Protein AF-A0A417QFD2-F1 (afdb_monomer_lite)

Secondary structure (DSSP, 8-state):
-EEE-SGGGTTHHHHHHHHHHHHHHHHS-GGGT--EEEEEESSSEEEEEEEES-HHHHHHHHHT----S---HHHHHHHHHHHHHTS-SS--EEEEESS--SS-SS-HHHHHHHHHHHT--EEEEE-TT---HHHHHHHHHTT--EEEGGG-S-HHHHHHHHHHHHHT---------S---TT--EEEEEEEE-SS-EEEEEEEE-----EETTSPP---SHHHHHHHHHHHHHHHHHHHT-THHHHTTB-TTSHHHHHHHHHTTSSEEEEEEEEEEEEEEESSSSEEEEEEEEEEEEEETTS--EEEEEEEEEEEEEETTEEEEEEEEEEEEEEEEE-

Structure (mmCIF, N/CA/C/O backbone):
data_AF-A0A417QFD2-F1
#
_entry.id   AF-A0A417QFD2-F1
#
loop_
_atom_site.group_PDB
_atom_site.id
_atom_site.type_symbol
_atom_site.label_atom_id
_atom_site.label_alt_id
_atom_site.label_comp_id
_atom_site.label_asym_id
_atom_site.label_entity_id
_atom_site.label_seq_id
_atom_site.pdbx_PDB_ins_code
_atom_site.Cartn_x
_atom_site.Cartn_y
_atom_site.Cartn_z
_atom_site.occupancy
_atom_site.B_iso_or_equiv
_atom_site.auth_seq_id
_atom_site.auth_comp_id
_atom_site.auth_asym_id
_atom_site.auth_atom_id
_atom_site.pdbx_PDB_model_num
ATOM 1 N N . MET A 1 1 ? 2.863 0.516 -12.479 1.00 95.00 1 MET A N 1
ATOM 2 C CA . MET A 1 1 ? 4.256 0.467 -12.967 1.00 95.00 1 MET A CA 1
ATOM 3 C C . MET A 1 1 ? 5.156 1.134 -11.946 1.00 95.00 1 MET A C 1
ATOM 5 O O . MET A 1 1 ? 4.748 2.132 -11.358 1.00 95.00 1 MET A O 1
ATOM 9 N N . VAL A 1 2 ? 6.349 0.583 -11.747 1.00 97.44 2 VAL A N 1
ATOM 10 C CA . VAL A 1 2 ? 7.336 1.046 -10.767 1.00 97.44 2 VAL A CA 1
ATOM 11 C C . VAL A 1 2 ? 8.659 1.267 -11.493 1.00 97.44 2 VAL A C 1
ATOM 13 O O . VAL A 1 2 ? 9.176 0.334 -12.099 1.00 97.44 2 VAL A O 1
ATOM 16 N N . ALA A 1 3 ? 9.166 2.493 -11.485 1.00 97.69 3 ALA A N 1
ATOM 17 C CA . ALA A 1 3 ? 10.341 2.900 -12.242 1.00 97.69 3 ALA A CA 1
ATOM 18 C C . ALA A 1 3 ? 11.523 3.157 -11.310 1.00 97.69 3 ALA A C 1
ATOM 20 O O . ALA A 1 3 ? 11.455 4.040 -10.455 1.00 97.69 3 ALA A O 1
ATOM 21 N N . ASP A 1 4 ? 12.603 2.412 -11.502 1.00 96.38 4 ASP A N 1
ATOM 22 C CA . ASP A 1 4 ? 13.876 2.707 -10.863 1.00 96.38 4 ASP A CA 1
ATOM 23 C C . ASP A 1 4 ? 14.463 3.983 -11.462 1.00 96.38 4 ASP A C 1
ATOM 25 O O . ASP A 1 4 ? 14.647 4.100 -12.678 1.00 96.38 4 ASP A O 1
ATOM 29 N N . VAL A 1 5 ? 14.703 4.960 -10.597 1.00 96.88 5 VAL A N 1
ATOM 30 C CA . VAL A 1 5 ? 15.395 6.202 -10.928 1.00 96.88 5 VAL A CA 1
ATOM 31 C C . VAL A 1 5 ? 16.589 6.401 -9.996 1.00 96.88 5 VAL A C 1
ATOM 33 O O . VAL A 1 5 ? 16.946 7.525 -9.671 1.00 96.88 5 VAL A O 1
ATOM 36 N N . SER A 1 6 ? 17.213 5.321 -9.534 1.00 94.88 6 SER A N 1
ATOM 37 C CA . SER A 1 6 ? 18.478 5.366 -8.802 1.00 94.88 6 SER A CA 1
ATOM 38 C C . SER A 1 6 ? 19.649 5.797 -9.694 1.00 94.88 6 SER A C 1
ATOM 40 O O . SER A 1 6 ? 19.543 5.922 -10.915 1.00 94.88 6 SER A O 1
ATOM 42 N N . GLY A 1 7 ? 20.803 6.040 -9.083 1.00 92.62 7 GLY A N 1
ATOM 43 C CA . GLY A 1 7 ? 21.9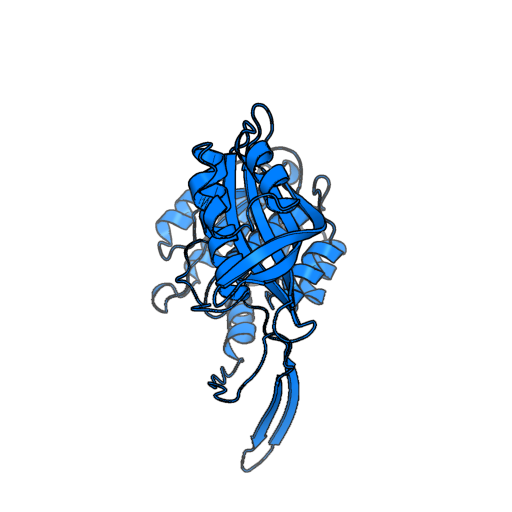88 6.555 -9.757 1.00 92.62 7 GLY A CA 1
ATOM 44 C C . GLY A 1 7 ? 22.642 5.542 -10.689 1.00 92.62 7 GLY A C 1
ATOM 45 O O . GLY A 1 7 ? 23.324 5.952 -11.627 1.00 92.62 7 GLY A O 1
ATOM 46 N N . SER A 1 8 ? 22.428 4.236 -10.478 1.00 91.38 8 SER A N 1
ATOM 47 C CA . SER A 1 8 ? 22.873 3.202 -11.427 1.00 91.38 8 SER A CA 1
ATOM 48 C C . SER A 1 8 ? 22.162 3.323 -12.770 1.00 91.38 8 SER A C 1
ATOM 50 O O . SER A 1 8 ? 22.779 3.061 -13.803 1.00 91.38 8 SER A O 1
ATOM 52 N N . MET A 1 9 ? 20.936 3.853 -12.761 1.00 93.81 9 MET A N 1
ATOM 53 C CA . MET A 1 9 ? 20.134 4.027 -13.961 1.00 93.81 9 MET A CA 1
ATOM 54 C C . MET A 1 9 ? 20.628 5.159 -14.881 1.00 93.81 9 MET A C 1
ATOM 56 O O . MET A 1 9 ? 20.106 5.306 -15.986 1.00 93.81 9 MET A O 1
ATOM 60 N N . ASP A 1 10 ? 21.596 5.989 -14.467 1.00 93.31 10 ASP A N 1
ATOM 61 C CA . ASP A 1 10 ? 21.960 7.208 -15.204 1.00 93.31 10 ASP A CA 1
ATOM 62 C C . ASP A 1 10 ? 22.444 6.924 -16.641 1.00 93.31 10 ASP A C 1
ATOM 64 O O . ASP A 1 10 ? 23.246 6.028 -16.920 1.00 93.31 10 ASP A O 1
ATOM 68 N N . GLY A 1 11 ? 21.949 7.729 -17.582 1.00 92.19 11 GLY A N 1
ATOM 69 C CA . GLY A 1 11 ? 22.197 7.574 -19.011 1.00 92.19 11 GLY A CA 1
ATOM 70 C C . GLY A 1 11 ? 21.431 6.408 -19.644 1.00 92.19 11 GLY A C 1
ATOM 71 O O . GLY A 1 11 ? 20.202 6.388 -19.669 1.00 92.19 11 GLY A O 1
ATOM 72 N N . GLY A 1 12 ? 22.175 5.465 -20.230 1.00 91.50 12 GLY A N 1
ATOM 73 C CA . GLY A 1 12 ? 21.627 4.402 -21.079 1.00 91.50 12 GLY A CA 1
ATOM 74 C C . GLY A 1 12 ? 20.534 3.538 -20.429 1.00 91.50 12 GLY A C 1
ATOM 75 O O . GLY A 1 12 ? 19.513 3.324 -21.081 1.00 91.50 12 GLY A O 1
ATOM 76 N N . PRO A 1 13 ? 20.699 3.059 -19.179 1.00 92.50 13 PRO A N 1
ATOM 77 C CA . PRO A 1 13 ? 19.690 2.227 -18.525 1.00 92.50 13 PRO A CA 1
ATOM 78 C C . PRO A 1 13 ? 18.346 2.939 -18.322 1.00 92.50 13 PRO A C 1
ATOM 80 O O . PRO A 1 13 ? 17.304 2.348 -18.596 1.00 92.50 13 PRO A O 1
ATOM 83 N N . LEU A 1 14 ? 18.334 4.212 -17.902 1.00 94.62 14 LEU A N 1
ATOM 84 C CA . LEU A 1 14 ? 17.093 4.981 -17.764 1.00 94.62 14 LEU A CA 1
ATOM 85 C C . LEU A 1 14 ? 16.447 5.258 -19.124 1.00 94.62 14 LEU A C 1
ATOM 87 O O . LEU A 1 14 ? 15.224 5.175 -19.235 1.00 94.62 14 LEU A O 1
ATOM 91 N N . ASP A 1 15 ? 17.231 5.566 -20.158 1.00 94.19 15 ASP A N 1
ATOM 92 C CA . ASP A 1 15 ? 16.698 5.746 -21.514 1.00 94.19 15 ASP A CA 1
ATOM 93 C C . ASP A 1 15 ? 16.033 4.455 -22.025 1.00 94.19 15 ASP A C 1
ATOM 95 O O . ASP A 1 15 ? 14.920 4.492 -22.561 1.00 94.19 15 ASP A O 1
ATOM 99 N N . GLU A 1 16 ? 16.664 3.303 -21.784 1.00 90.94 16 GLU A N 1
ATOM 100 C CA . GLU A 1 16 ? 16.108 1.981 -22.084 1.00 90.94 16 GLU A CA 1
ATOM 101 C C . GLU A 1 16 ? 14.834 1.709 -21.264 1.00 90.94 16 GLU A C 1
ATOM 103 O O . GLU A 1 16 ? 13.805 1.329 -21.829 1.00 90.94 16 GLU A O 1
ATOM 108 N N . ALA A 1 17 ? 14.841 2.002 -19.959 1.00 92.81 17 ALA A N 1
ATOM 109 C CA . ALA A 1 17 ? 13.669 1.883 -19.093 1.00 92.81 17 ALA A CA 1
ATOM 110 C C . ALA A 1 17 ? 12.491 2.718 -19.605 1.00 92.81 17 ALA A C 1
ATOM 112 O O . ALA A 1 17 ? 11.367 2.225 -19.692 1.00 92.81 17 ALA A O 1
ATOM 113 N N . LYS A 1 18 ? 12.738 3.984 -19.967 1.00 95.75 18 LYS A N 1
ATOM 114 C CA . LYS A 1 18 ? 11.721 4.908 -20.489 1.00 95.75 18 LYS A CA 1
ATOM 115 C C . LYS A 1 18 ? 11.106 4.396 -21.780 1.00 95.75 18 LYS A C 1
ATOM 117 O O . LYS A 1 18 ? 9.883 4.461 -21.937 1.00 95.75 18 LYS A O 1
ATOM 122 N N . GLN A 1 19 ? 11.932 3.873 -22.683 1.00 92.38 19 GLN A N 1
ATOM 123 C CA . GLN A 1 19 ? 11.457 3.279 -23.926 1.00 92.38 19 GLN A CA 1
ATOM 124 C C . GLN A 1 19 ? 10.548 2.078 -23.638 1.00 92.38 19 GLN A C 1
ATOM 126 O O . GLN A 1 19 ? 9.412 2.041 -24.104 1.00 92.38 19 GLN A O 1
ATOM 131 N N . ILE A 1 20 ? 11.006 1.150 -22.799 1.00 89.38 20 ILE A N 1
ATOM 132 C CA . ILE A 1 20 ? 10.270 -0.071 -22.448 1.00 89.38 20 ILE A CA 1
ATOM 133 C C . ILE A 1 20 ? 8.949 0.244 -21.745 1.00 89.38 20 ILE A C 1
ATOM 135 O O . ILE A 1 20 ? 7.910 -0.325 -22.075 1.00 89.38 20 ILE A O 1
ATOM 139 N N . MET A 1 21 ? 8.977 1.166 -20.786 1.00 94.25 21 MET A N 1
ATOM 140 C CA . MET A 1 21 ? 7.788 1.626 -20.079 1.00 94.25 21 MET A CA 1
ATOM 141 C C . MET A 1 21 ? 6.776 2.259 -21.037 1.00 94.25 21 MET A C 1
ATOM 143 O O . MET A 1 21 ? 5.581 1.991 -20.926 1.00 94.25 21 MET A O 1
ATOM 147 N N . SER A 1 22 ? 7.240 3.061 -21.998 1.00 95.00 22 SER A N 1
ATOM 148 C CA . SER A 1 22 ? 6.372 3.672 -23.011 1.00 95.00 22 SER A CA 1
ATOM 149 C C . SER A 1 22 ? 5.766 2.624 -23.947 1.00 95.00 22 SER A C 1
ATOM 151 O O . SER A 1 22 ? 4.571 2.676 -24.237 1.00 95.00 22 SER A O 1
ATOM 153 N N . ASP A 1 23 ? 6.557 1.639 -24.377 1.00 90.56 23 ASP A N 1
ATOM 154 C CA . ASP A 1 23 ? 6.084 0.518 -25.193 1.00 90.56 23 ASP A CA 1
ATOM 155 C C . ASP A 1 23 ? 5.038 -0.320 -24.445 1.00 90.56 23 ASP A C 1
ATOM 157 O O . ASP A 1 23 ? 4.016 -0.694 -25.025 1.00 90.56 23 ASP A O 1
ATOM 161 N N . PHE A 1 24 ? 5.248 -0.562 -23.146 1.00 89.69 24 PHE A N 1
ATOM 162 C CA . PHE A 1 24 ? 4.261 -1.215 -22.291 1.00 89.69 24 PHE A CA 1
ATOM 163 C C . PHE A 1 24 ? 2.962 -0.407 -22.225 1.00 89.69 24 PHE A C 1
ATOM 165 O O . PHE A 1 24 ? 1.905 -0.965 -22.514 1.00 89.69 24 PHE A O 1
ATOM 172 N N . VAL A 1 25 ? 3.019 0.896 -21.918 1.00 93.44 25 VAL A N 1
ATOM 173 C CA . VAL A 1 25 ? 1.826 1.766 -21.865 1.00 93.44 25 VAL A CA 1
ATOM 174 C C . VAL A 1 25 ? 1.051 1.712 -23.184 1.00 93.44 25 VAL A C 1
ATOM 176 O O . VAL A 1 25 ? -0.164 1.552 -23.168 1.00 93.44 25 VAL A O 1
ATOM 179 N N . ASN A 1 26 ? 1.739 1.743 -24.326 1.00 91.06 26 ASN A N 1
ATOM 180 C CA . ASN A 1 26 ? 1.104 1.648 -25.645 1.00 91.06 26 ASN A CA 1
ATOM 181 C C . ASN A 1 26 ? 0.468 0.275 -25.940 1.00 91.06 26 ASN A C 1
ATOM 183 O O . ASN A 1 26 ? -0.323 0.162 -26.878 1.00 91.06 26 ASN A O 1
ATOM 187 N N . SER A 1 27 ? 0.808 -0.767 -25.177 1.00 87.69 27 SER A N 1
ATOM 188 C CA . SER A 1 27 ? 0.204 -2.101 -25.288 1.00 87.69 27 SER A CA 1
ATOM 189 C C . SER A 1 27 ? -1.023 -2.306 -24.392 1.00 87.69 27 SER A C 1
ATOM 191 O O . SER A 1 27 ? -1.793 -3.237 -24.633 1.00 87.69 27 SER A O 1
ATOM 193 N N . VAL A 1 28 ? -1.229 -1.437 -23.393 1.00 88.62 28 VAL A N 1
ATOM 194 C CA . VAL A 1 28 ? -2.336 -1.537 -22.432 1.00 88.62 28 VAL A CA 1
ATOM 195 C C . VAL A 1 28 ? -3.678 -1.256 -23.107 1.00 88.62 28 VAL A C 1
ATOM 197 O O . VAL A 1 28 ? -3.835 -0.310 -23.879 1.00 88.62 28 VAL A O 1
ATOM 200 N N . GLN A 1 29 ? -4.687 -2.065 -22.780 1.00 89.31 29 GLN A N 1
ATOM 201 C CA . GLN A 1 29 ? -6.040 -1.940 -23.316 1.00 89.31 29 GLN A CA 1
ATOM 202 C C . GLN A 1 29 ? -6.885 -0.940 -22.513 1.00 89.31 29 GLN A C 1
ATOM 204 O O . GLN A 1 29 ? -7.882 -1.307 -21.891 1.00 89.31 29 GLN A O 1
ATOM 209 N N . PHE A 1 30 ? -6.522 0.343 -22.559 1.00 92.12 30 PHE A N 1
ATOM 210 C CA . PHE A 1 30 ? -7.260 1.408 -21.862 1.00 92.12 30 PHE A CA 1
ATOM 211 C C . PHE A 1 30 ? -8.745 1.477 -22.264 1.00 92.12 30 PHE A C 1
ATOM 213 O O . PHE A 1 30 ? -9.610 1.650 -21.409 1.00 92.12 30 PHE A O 1
ATOM 220 N N . ASP A 1 31 ? -9.068 1.211 -23.536 1.00 90.31 31 ASP A N 1
ATOM 221 C CA . ASP A 1 31 ? -10.455 1.138 -24.027 1.00 90.31 31 ASP A CA 1
ATOM 222 C C . ASP A 1 31 ? -11.283 0.018 -23.362 1.00 90.31 31 ASP A C 1
ATOM 224 O O . ASP A 1 31 ? -12.514 0.084 -23.331 1.00 90.31 31 ASP A O 1
ATOM 228 N N . ALA A 1 32 ? -10.627 -1.020 -22.827 1.00 87.44 32 ALA A N 1
ATOM 229 C CA . ALA A 1 32 ? -11.268 -2.106 -22.084 1.00 87.44 32 ALA A CA 1
ATOM 230 C C . ALA A 1 32 ? -11.437 -1.792 -20.584 1.00 87.44 32 ALA A C 1
ATOM 232 O O . ALA A 1 32 ? -12.010 -2.605 -19.856 1.00 87.44 32 ALA A O 1
ATOM 233 N N . GLY A 1 33 ? -10.980 -0.618 -20.132 1.00 88.94 33 GLY A N 1
ATOM 234 C CA . GLY A 1 33 ? -11.072 -0.153 -18.748 1.00 88.94 33 GLY A CA 1
ATOM 235 C C . GLY A 1 33 ? -9.813 -0.372 -17.906 1.00 88.94 33 GLY A C 1
ATOM 236 O O . GLY A 1 33 ? -9.854 -0.085 -16.707 1.00 88.94 33 GLY A O 1
ATOM 237 N N . ASP A 1 34 ? -8.715 -0.854 -18.501 1.00 90.50 34 ASP A N 1
ATOM 238 C CA . ASP A 1 34 ? -7.426 -0.979 -17.812 1.00 90.50 34 ASP A CA 1
ATOM 239 C C . ASP A 1 34 ? -6.924 0.405 -17.370 1.00 90.50 34 ASP A C 1
ATOM 241 O O . ASP A 1 34 ? -7.166 1.414 -18.030 1.00 90.50 34 ASP A O 1
ATOM 245 N N . LYS A 1 35 ? -6.210 0.464 -16.243 1.00 95.06 35 LYS A N 1
ATOM 246 C CA . LYS A 1 35 ? -5.609 1.698 -15.718 1.00 95.06 35 LYS A CA 1
ATOM 247 C C . LYS A 1 35 ? -4.195 1.444 -15.240 1.00 95.06 35 LYS A C 1
ATOM 249 O O . LYS A 1 35 ? -3.885 0.364 -14.742 1.00 95.06 35 LYS A O 1
ATOM 254 N N . VAL A 1 36 ? -3.357 2.472 -15.316 1.00 96.06 36 VAL A N 1
ATOM 255 C CA . VAL A 1 36 ? -1.957 2.401 -14.893 1.00 96.06 36 VAL A CA 1
ATOM 256 C C . VAL A 1 36 ? -1.637 3.542 -13.933 1.00 96.06 36 VAL A C 1
ATOM 258 O O . VAL A 1 36 ? -1.943 4.700 -14.199 1.00 96.06 36 VAL A O 1
ATOM 261 N N . GLU A 1 37 ? -1.017 3.200 -12.805 1.00 97.75 37 GLU A N 1
ATOM 262 C CA . GLU A 1 37 ? -0.305 4.134 -11.927 1.00 97.75 37 GLU A CA 1
ATOM 263 C C . GLU A 1 37 ? 1.193 4.105 -12.268 1.00 97.75 37 GLU A C 1
ATOM 265 O O . GLU A 1 37 ? 1.741 3.025 -12.522 1.00 97.75 37 GLU A O 1
ATOM 270 N N . LEU A 1 38 ? 1.860 5.262 -12.240 1.00 98.44 38 LEU A N 1
ATOM 271 C CA . LEU A 1 38 ? 3.315 5.373 -12.338 1.00 98.44 38 LEU A CA 1
ATOM 272 C C . LEU A 1 38 ? 3.890 5.863 -11.007 1.00 98.44 38 LEU A C 1
ATOM 274 O O . LEU A 1 38 ? 3.603 6.977 -10.562 1.00 98.44 38 LEU A O 1
ATOM 278 N N . THR A 1 39 ? 4.742 5.035 -10.416 1.00 97.88 39 THR A N 1
ATOM 279 C CA . THR A 1 39 ? 5.550 5.361 -9.240 1.00 97.88 39 THR A CA 1
ATOM 280 C C . THR A 1 39 ? 7.023 5.255 -9.619 1.00 97.88 39 THR A C 1
ATOM 282 O O . THR A 1 39 ? 7.398 4.327 -10.332 1.00 97.88 39 THR A O 1
ATOM 285 N N . SER A 1 40 ? 7.849 6.191 -9.167 1.00 97.69 40 SER A N 1
ATOM 286 C CA . SER A 1 40 ? 9.306 6.145 -9.290 1.00 97.69 40 SER A CA 1
ATOM 287 C C . SER A 1 40 ? 9.944 5.902 -7.920 1.00 97.69 40 SER A C 1
ATOM 289 O O . SER A 1 40 ? 9.303 6.127 -6.886 1.00 97.69 40 SER A O 1
ATOM 291 N N . PHE A 1 41 ? 11.181 5.408 -7.887 1.00 96.88 41 PHE A N 1
ATOM 292 C CA . PHE A 1 41 ? 11.905 5.237 -6.631 1.00 96.88 41 PHE A CA 1
ATOM 293 C C . PHE A 1 41 ? 13.410 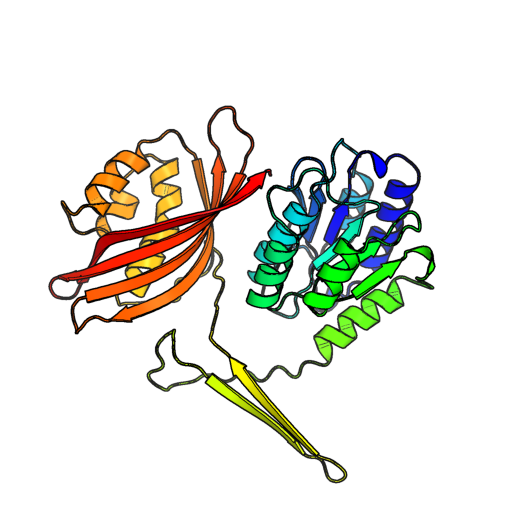5.469 -6.752 1.00 96.88 41 PHE A C 1
ATOM 295 O O . PHE A 1 41 ? 14.027 5.166 -7.771 1.00 96.88 41 PHE A O 1
ATOM 302 N N . SER A 1 42 ? 13.970 5.989 -5.664 1.00 94.88 42 SER A N 1
ATOM 303 C CA . SER A 1 42 ? 15.403 6.188 -5.438 1.00 94.88 42 SER A CA 1
ATOM 304 C C . SER A 1 42 ? 15.703 5.970 -3.944 1.00 94.88 42 SER A C 1
ATOM 306 O O . SER A 1 42 ? 15.624 4.847 -3.463 1.00 94.88 42 SER A O 1
ATOM 308 N N . THR A 1 43 ? 15.918 7.039 -3.173 1.00 91.88 43 THR A N 1
ATOM 309 C CA . THR A 1 43 ? 16.016 7.073 -1.697 1.00 91.88 43 THR A CA 1
ATOM 310 C C . THR A 1 43 ? 14.653 6.998 -0.985 1.00 91.88 43 THR A C 1
ATOM 312 O O . THR A 1 43 ? 14.564 6.927 0.244 1.00 91.88 43 THR A O 1
ATOM 315 N N . GLY A 1 44 ? 13.572 7.049 -1.759 1.00 91.19 44 GLY A N 1
ATOM 316 C CA . GLY A 1 44 ? 12.187 6.977 -1.318 1.00 91.19 44 GLY A CA 1
ATOM 317 C C . GLY A 1 44 ? 11.273 6.669 -2.499 1.00 91.19 44 GLY A C 1
ATOM 318 O O . GLY A 1 44 ? 11.744 6.464 -3.620 1.00 91.19 44 GLY A O 1
ATOM 319 N N . VAL A 1 45 ? 9.967 6.618 -2.247 1.00 95.69 45 VAL A N 1
ATOM 320 C CA . VAL A 1 45 ? 8.967 6.203 -3.238 1.00 95.69 45 VAL A CA 1
ATOM 321 C C . VAL A 1 45 ? 8.084 7.378 -3.633 1.00 95.69 45 VAL A C 1
ATOM 323 O O . VAL A 1 45 ? 7.272 7.847 -2.837 1.00 95.69 45 VAL A O 1
ATOM 326 N N . ARG A 1 46 ? 8.160 7.804 -4.894 1.00 95.69 46 ARG A N 1
ATOM 327 C CA . ARG A 1 46 ? 7.440 8.977 -5.390 1.00 95.69 46 ARG A CA 1
ATOM 328 C C . ARG A 1 46 ? 6.310 8.588 -6.335 1.00 95.69 46 ARG A C 1
ATOM 330 O O . ARG A 1 46 ? 6.499 7.917 -7.344 1.00 95.69 46 ARG A O 1
ATOM 337 N N . LEU A 1 47 ? 5.101 9.057 -6.031 1.00 95.56 47 LEU A N 1
ATOM 338 C CA . LEU A 1 47 ? 3.958 8.933 -6.935 1.00 95.56 47 LEU A CA 1
ATOM 339 C C . LEU A 1 47 ? 4.056 9.980 -8.051 1.00 95.56 47 LEU A C 1
ATOM 341 O O . LEU A 1 47 ? 3.819 11.164 -7.811 1.00 95.56 47 LEU A O 1
ATOM 345 N N . GLU A 1 48 ? 4.349 9.541 -9.272 1.00 97.25 48 GLU A N 1
ATOM 346 C CA . GLU A 1 48 ? 4.423 10.422 -10.444 1.00 97.25 48 GLU A CA 1
ATOM 347 C C . GLU A 1 48 ? 3.041 10.637 -11.061 1.00 97.25 48 GLU A C 1
ATOM 349 O O . GLU A 1 48 ? 2.675 11.756 -11.435 1.00 97.25 48 GLU A O 1
ATOM 354 N N . ARG A 1 49 ? 2.240 9.565 -11.134 1.00 97.50 49 ARG A N 1
ATOM 355 C CA . ARG A 1 49 ? 0.876 9.619 -11.659 1.00 97.50 49 ARG A CA 1
ATOM 356 C C . ARG A 1 49 ? -0.014 8.570 -11.020 1.00 97.50 49 ARG A C 1
ATOM 358 O O . ARG A 1 49 ? 0.340 7.402 -11.040 1.00 97.50 49 ARG A O 1
ATOM 365 N N . LYS A 1 50 ? -1.181 8.986 -10.512 1.00 96.00 50 LYS A N 1
ATOM 366 C CA . LYS A 1 50 ? -2.255 8.090 -10.029 1.00 96.00 50 LYS A CA 1
ATOM 367 C C . LYS A 1 50 ? -2.799 7.219 -11.162 1.00 96.00 50 LYS A C 1
ATOM 369 O O . LYS A 1 50 ? -2.679 7.609 -12.319 1.00 96.00 50 LYS A O 1
ATOM 374 N N . PHE A 1 51 ? -3.466 6.113 -10.815 1.00 95.75 51 PHE A N 1
ATOM 375 C CA . PHE A 1 51 ? -4.201 5.273 -11.770 1.00 95.75 51 PHE A CA 1
ATOM 376 C C . PHE A 1 51 ? -5.014 6.106 -12.772 1.00 95.75 51 PHE A C 1
ATOM 378 O O . PHE A 1 51 ? -5.961 6.801 -12.394 1.00 95.75 51 PHE A O 1
ATOM 385 N N . THR A 1 52 ? -4.636 6.011 -14.043 1.00 96.88 52 THR A N 1
ATOM 386 C CA . THR A 1 52 ? -5.227 6.746 -15.165 1.00 96.88 52 THR A CA 1
ATOM 387 C C . THR A 1 52 ? -5.333 5.849 -16.396 1.00 96.88 52 THR A C 1
ATOM 389 O O . THR A 1 52 ? -4.631 4.839 -16.498 1.00 96.88 52 THR A O 1
ATOM 392 N N . ASP A 1 53 ? -6.225 6.215 -17.309 1.00 96.19 53 ASP A N 1
ATOM 393 C CA . ASP A 1 53 ? -6.378 5.643 -18.648 1.00 96.19 53 ASP A CA 1
ATOM 394 C C . ASP A 1 53 ? -5.775 6.539 -19.754 1.00 96.19 53 ASP A C 1
ATOM 396 O O . ASP A 1 53 ? -5.818 6.202 -20.936 1.00 96.19 53 ASP A O 1
ATOM 400 N N . ASP A 1 54 ? -5.158 7.667 -19.379 1.00 97.75 54 ASP A N 1
ATOM 401 C CA . ASP A 1 54 ? -4.478 8.575 -20.307 1.00 97.75 54 ASP A CA 1
ATOM 402 C C . ASP A 1 54 ? -3.043 8.107 -20.608 1.00 97.75 54 ASP A C 1
ATOM 404 O O . ASP A 1 54 ? -2.079 8.433 -19.905 1.00 97.75 54 ASP A O 1
ATOM 408 N N . ALA A 1 55 ? -2.897 7.353 -21.700 1.00 97.00 55 ALA A N 1
ATOM 409 C CA . ALA A 1 55 ? -1.606 6.881 -22.196 1.00 97.00 55 ALA A CA 1
ATOM 410 C C . ALA A 1 55 ? -0.617 8.023 -22.501 1.00 97.00 55 ALA A C 1
ATOM 412 O O . ALA A 1 55 ? 0.585 7.883 -22.273 1.00 97.00 55 ALA A O 1
ATOM 413 N N . SER A 1 56 ? -1.106 9.161 -23.009 1.00 97.62 56 SER A N 1
ATOM 414 C CA . SER A 1 56 ? -0.241 10.282 -23.398 1.00 97.62 56 SER A CA 1
ATOM 415 C C . SER A 1 56 ? 0.334 10.986 -22.171 1.00 97.62 56 SER A C 1
ATOM 417 O O . SER A 1 56 ? 1.519 11.322 -22.156 1.00 97.62 56 SER A O 1
ATOM 419 N N . ASP A 1 57 ? -0.473 11.177 -21.127 1.00 97.88 57 ASP A N 1
ATOM 420 C CA . ASP A 1 57 ? -0.015 11.714 -19.842 1.00 97.88 57 ASP A CA 1
ATOM 421 C C . ASP A 1 57 ? 1.024 10.798 -19.176 1.00 97.88 57 ASP A C 1
ATOM 423 O O . ASP A 1 57 ? 2.070 11.275 -18.728 1.00 97.88 57 ASP A O 1
ATOM 427 N N . LEU A 1 58 ? 0.796 9.479 -19.191 1.00 98.25 58 LEU A N 1
ATOM 428 C CA . LEU A 1 58 ? 1.751 8.496 -18.668 1.00 98.25 58 LEU A CA 1
ATOM 429 C C . LEU A 1 58 ? 3.094 8.553 -19.402 1.00 98.25 58 LEU A C 1
ATOM 431 O O . LEU A 1 58 ? 4.134 8.662 -18.753 1.00 98.25 58 LEU A O 1
ATOM 435 N N . VAL A 1 59 ? 3.087 8.543 -20.738 1.00 98.12 59 VAL A N 1
ATOM 436 C CA . VAL A 1 59 ? 4.313 8.646 -21.551 1.00 98.12 59 VAL A CA 1
ATOM 437 C C . VAL A 1 59 ? 5.035 9.973 -21.301 1.00 98.12 59 VAL A C 1
ATOM 439 O O . VAL A 1 59 ? 6.260 10.000 -21.174 1.00 98.12 59 VAL A O 1
ATOM 442 N N . ASN A 1 60 ? 4.302 11.080 -21.157 1.00 98.06 60 ASN A N 1
ATOM 443 C CA . ASN A 1 60 ? 4.900 12.367 -20.800 1.00 98.06 60 ASN A CA 1
ATOM 444 C C . ASN A 1 60 ? 5.579 12.327 -19.423 1.00 98.06 60 ASN A C 1
ATOM 446 O O . ASN A 1 60 ? 6.689 12.843 -19.289 1.00 98.06 60 ASN A O 1
ATOM 450 N N . CYS A 1 61 ? 4.954 11.695 -18.424 1.00 98.00 61 CYS A N 1
ATOM 451 C CA . CYS A 1 61 ? 5.550 11.514 -17.099 1.00 98.00 61 CYS A CA 1
ATOM 452 C C . CYS A 1 61 ? 6.805 10.631 -17.158 1.00 98.00 61 CYS A C 1
ATOM 454 O O . CYS A 1 61 ? 7.830 11.000 -16.591 1.00 98.00 61 CYS A O 1
ATOM 456 N N . ILE A 1 62 ? 6.757 9.516 -17.898 1.00 98.38 62 ILE A N 1
ATOM 457 C CA . ILE A 1 62 ? 7.905 8.617 -18.111 1.00 98.38 62 ILE A CA 1
ATOM 458 C C . ILE A 1 62 ? 9.094 9.394 -18.688 1.00 98.38 62 ILE A C 1
ATOM 460 O O . ILE A 1 62 ? 10.208 9.311 -18.174 1.00 98.38 62 ILE A O 1
ATOM 464 N N . ASN A 1 63 ? 8.861 10.213 -19.714 1.00 97.62 63 ASN A N 1
ATOM 465 C CA . ASN A 1 63 ? 9.919 10.991 -20.360 1.00 97.62 63 ASN A CA 1
ATOM 466 C C . ASN A 1 63 ? 10.589 12.003 -19.413 1.00 97.62 63 ASN A C 1
ATOM 468 O O . ASN A 1 63 ? 11.770 12.317 -19.591 1.00 97.62 63 ASN A O 1
ATOM 472 N N . GLN A 1 64 ? 9.864 12.477 -18.397 1.00 97.38 64 GLN A N 1
ATOM 473 C CA . GLN A 1 64 ? 10.342 13.437 -17.401 1.00 97.38 64 GLN A CA 1
ATOM 474 C C . GLN A 1 64 ? 11.092 12.804 -16.224 1.00 97.38 64 GLN A C 1
ATOM 476 O O . GLN A 1 64 ? 11.644 13.553 -15.423 1.00 97.38 64 GLN A O 1
ATOM 481 N N . LEU A 1 65 ? 11.147 11.470 -16.116 1.00 97.75 65 LEU A N 1
ATOM 482 C CA . LEU A 1 65 ? 11.895 10.805 -15.045 1.00 97.75 65 LEU A CA 1
ATOM 483 C C . LEU A 1 65 ? 13.376 11.206 -15.077 1.00 97.75 65 LEU A C 1
ATOM 485 O O . LEU A 1 65 ? 13.981 11.317 -16.149 1.00 97.75 65 LEU A O 1
ATOM 489 N N . GLN A 1 66 ? 13.950 11.417 -13.900 1.00 95.12 66 GLN A N 1
ATOM 490 C CA . GLN A 1 66 ? 15.347 11.793 -13.705 1.00 95.12 66 GLN A CA 1
ATOM 491 C C . GLN A 1 66 ? 15.931 10.942 -12.594 1.00 95.12 66 GLN A C 1
ATOM 493 O O . GLN A 1 66 ? 15.227 10.653 -11.630 1.00 95.12 66 GLN A O 1
ATOM 498 N N . THR A 1 67 ? 17.194 10.557 -12.747 1.00 94.50 67 THR A N 1
ATOM 499 C CA . THR A 1 67 ? 17.885 9.764 -11.743 1.00 94.50 67 THR A CA 1
ATOM 500 C C . THR A 1 67 ? 18.243 10.588 -10.514 1.00 94.50 67 THR A C 1
ATOM 502 O O . THR A 1 67 ? 18.556 11.779 -10.588 1.00 94.50 67 THR A O 1
ATOM 505 N N . GLU A 1 68 ? 18.237 9.912 -9.381 1.00 90.38 68 GLU A N 1
ATOM 506 C CA . GLU A 1 68 ? 18.721 10.373 -8.094 1.00 90.38 68 GLU A CA 1
ATOM 507 C C . GLU A 1 68 ? 19.757 9.363 -7.571 1.00 90.38 68 GLU A C 1
ATOM 509 O O . GLU A 1 68 ? 20.509 8.807 -8.362 1.00 90.38 68 GLU A O 1
ATOM 514 N N . GLU A 1 69 ? 19.877 9.174 -6.256 1.00 87.62 69 GLU A N 1
ATOM 515 C CA . GLU A 1 69 ? 20.968 8.393 -5.661 1.00 87.62 69 GLU A CA 1
ATOM 516 C C . GLU A 1 69 ? 20.607 6.915 -5.443 1.00 87.62 69 GLU A C 1
ATOM 518 O O . GLU A 1 69 ? 20.774 6.093 -6.333 1.00 87.62 69 GLU A O 1
ATOM 523 N N . GLU A 1 70 ? 20.184 6.545 -4.241 1.00 90.69 70 GLU A N 1
ATOM 524 C CA . GLU A 1 70 ? 20.117 5.146 -3.805 1.00 90.69 70 GLU A CA 1
ATOM 525 C C . GLU A 1 70 ? 18.963 4.346 -4.445 1.00 90.69 70 GLU A C 1
ATOM 527 O O . GLU A 1 70 ? 18.170 4.887 -5.212 1.00 90.69 70 GLU A O 1
ATOM 532 N N . THR A 1 71 ? 18.866 3.048 -4.130 1.00 89.06 71 THR A N 1
ATOM 533 C CA . THR A 1 71 ? 17.883 2.099 -4.685 1.00 89.06 71 THR A CA 1
ATOM 534 C C . THR A 1 71 ? 17.008 1.488 -3.578 1.00 89.06 71 THR A C 1
ATOM 536 O O . THR A 1 71 ? 17.383 0.502 -2.938 1.00 89.06 71 THR A O 1
ATOM 539 N N . SER A 1 72 ? 15.818 2.050 -3.357 1.00 94.38 72 SER A N 1
ATOM 540 C CA . SER A 1 72 ? 14.786 1.548 -2.429 1.00 94.38 72 SER A CA 1
ATOM 541 C C . SER A 1 72 ? 13.719 0.702 -3.150 1.00 94.38 72 SER A C 1
ATOM 543 O O . SER A 1 72 ? 12.522 1.006 -3.117 1.00 94.38 72 SER A O 1
ATOM 545 N N . LEU A 1 73 ? 14.152 -0.366 -3.827 1.00 95.56 73 LEU A N 1
ATOM 546 C CA . LEU A 1 73 ? 13.290 -1.269 -4.601 1.00 95.56 73 LEU A CA 1
ATOM 547 C C . LEU A 1 73 ? 12.203 -1.924 -3.738 1.00 95.56 73 LEU A C 1
ATOM 549 O O . LEU A 1 73 ? 11.035 -1.943 -4.129 1.00 95.56 73 LEU A O 1
ATOM 553 N N . TYR A 1 74 ? 12.552 -2.476 -2.574 1.00 96.69 74 TYR A N 1
ATOM 554 C CA . TYR A 1 74 ? 11.585 -3.204 -1.742 1.00 96.69 74 TYR A CA 1
ATOM 555 C C . TYR A 1 74 ? 10.488 -2.279 -1.209 1.00 96.69 74 TYR A C 1
ATOM 557 O O . TYR A 1 74 ? 9.306 -2.625 -1.272 1.00 96.69 74 TYR A O 1
ATOM 565 N N . ASP A 1 75 ? 10.858 -1.075 -0.776 1.00 96.44 75 ASP A N 1
ATOM 566 C CA . ASP A 1 75 ? 9.931 -0.031 -0.339 1.00 96.44 75 ASP A CA 1
ATOM 567 C C . ASP A 1 75 ? 8.963 0.367 -1.472 1.00 96.44 75 ASP A C 1
ATOM 569 O O . ASP A 1 75 ? 7.753 0.527 -1.249 1.00 96.44 75 ASP A O 1
ATOM 573 N N . ALA A 1 76 ? 9.465 0.466 -2.707 1.00 96.75 76 ALA A N 1
ATOM 574 C CA . ALA A 1 76 ? 8.663 0.780 -3.887 1.00 96.75 76 ALA A CA 1
ATOM 575 C C . ALA A 1 76 ? 7.683 -0.345 -4.251 1.00 96.75 76 ALA A C 1
ATOM 577 O O . ALA A 1 76 ? 6.506 -0.078 -4.527 1.00 96.75 76 ALA A O 1
ATOM 578 N N . LEU A 1 77 ? 8.135 -1.602 -4.204 1.00 97.50 77 LEU A N 1
ATOM 579 C CA . LEU A 1 77 ? 7.291 -2.774 -4.442 1.00 97.50 77 LEU A CA 1
ATOM 580 C C . LEU A 1 77 ? 6.194 -2.892 -3.382 1.00 97.50 77 LEU A C 1
ATOM 582 O O . LEU A 1 77 ? 5.026 -3.035 -3.740 1.00 97.50 77 LEU A O 1
ATOM 586 N N . TYR A 1 78 ? 6.538 -2.764 -2.097 1.00 96.75 78 TYR A N 1
ATOM 587 C CA . TYR A 1 78 ? 5.563 -2.773 -1.004 1.00 96.75 78 TYR A CA 1
ATOM 588 C C . TYR A 1 78 ? 4.500 -1.687 -1.195 1.00 96.75 78 TYR A C 1
ATOM 590 O O . TYR A 1 78 ? 3.305 -1.981 -1.183 1.00 96.75 78 TYR A O 1
ATOM 598 N N . THR A 1 79 ? 4.930 -0.440 -1.423 1.00 95.50 79 THR A N 1
ATOM 599 C CA . THR A 1 79 ? 4.018 0.701 -1.608 1.00 95.50 79 THR A CA 1
ATOM 600 C C . THR A 1 79 ? 3.075 0.465 -2.788 1.00 95.50 79 THR A C 1
ATOM 602 O O . THR A 1 79 ? 1.878 0.740 -2.705 1.00 95.50 79 THR A O 1
ATOM 605 N N . SER A 1 80 ? 3.599 -0.085 -3.884 1.00 96.56 80 SER A N 1
ATOM 606 C CA . SER A 1 80 ? 2.818 -0.362 -5.091 1.00 96.56 80 SER A CA 1
ATOM 607 C C . SER A 1 80 ? 1.805 -1.487 -4.886 1.00 96.56 80 SER A C 1
ATOM 609 O O . SER A 1 80 ? 0.687 -1.394 -5.394 1.00 96.56 80 SER A O 1
ATOM 611 N N . VAL A 1 81 ? 2.161 -2.519 -4.111 1.00 95.69 81 VAL A N 1
ATOM 612 C CA . VAL A 1 81 ? 1.243 -3.600 -3.726 1.00 95.69 81 VAL A CA 1
ATOM 613 C C . VAL A 1 81 ? 0.073 -3.056 -2.902 1.00 95.69 81 VAL A C 1
ATOM 615 O O . VAL A 1 81 ? -1.068 -3.364 -3.232 1.00 95.69 81 VAL A O 1
ATOM 618 N N . GLU A 1 82 ? 0.317 -2.224 -1.883 1.00 92.19 82 GLU A N 1
ATOM 619 C CA . GLU A 1 82 ? -0.759 -1.621 -1.069 1.00 92.19 82 GLU A CA 1
ATOM 620 C C . GLU A 1 82 ? -1.727 -0.793 -1.928 1.00 92.19 82 GLU A C 1
ATOM 622 O O . GLU A 1 82 ? -2.947 -0.949 -1.842 1.00 92.19 82 GLU A O 1
ATOM 627 N N . ARG A 1 83 ? -1.191 0.051 -2.820 1.00 91.75 83 ARG A N 1
ATOM 628 C CA . ARG A 1 83 ? -2.008 0.928 -3.672 1.00 91.75 83 ARG A CA 1
ATOM 629 C C . ARG A 1 83 ? -2.842 0.163 -4.689 1.00 91.75 83 ARG A C 1
ATOM 631 O O . ARG A 1 83 ? -4.011 0.503 -4.899 1.00 91.75 83 ARG A O 1
ATOM 638 N N . VAL A 1 84 ? -2.260 -0.853 -5.333 1.00 92.00 84 VAL A N 1
ATOM 639 C CA . VAL A 1 84 ? -2.997 -1.663 -6.310 1.00 92.00 84 VAL A CA 1
ATOM 640 C C . VAL A 1 84 ? -4.005 -2.576 -5.614 1.00 92.00 84 VAL A C 1
ATOM 642 O O . VAL A 1 84 ? -5.106 -2.736 -6.128 1.00 92.00 84 VAL A O 1
ATOM 645 N N . ALA A 1 85 ? -3.700 -3.094 -4.418 1.00 88.75 85 ALA A N 1
ATOM 646 C CA . ALA A 1 85 ? -4.612 -3.925 -3.626 1.00 88.75 85 ALA A CA 1
ATOM 647 C C . ALA A 1 85 ? -5.907 -3.200 -3.215 1.00 88.75 85 ALA A C 1
ATOM 649 O O . ALA A 1 85 ? -6.924 -3.855 -2.996 1.00 88.75 85 ALA A O 1
ATOM 650 N N . ALA A 1 86 ? -5.901 -1.866 -3.161 1.00 84.94 86 ALA A N 1
ATOM 651 C CA . ALA A 1 86 ? -7.103 -1.060 -2.944 1.00 84.94 86 ALA A CA 1
ATOM 652 C C . ALA A 1 86 ? -7.955 -0.848 -4.218 1.00 84.94 86 ALA A C 1
ATOM 654 O O . ALA A 1 86 ? -9.035 -0.259 -4.141 1.00 84.94 86 ALA A O 1
ATOM 655 N N . GLN A 1 87 ? -7.481 -1.286 -5.391 1.00 85.00 87 GLN A N 1
ATOM 656 C CA . GLN A 1 87 ? -8.229 -1.231 -6.650 1.00 85.00 87 GLN A CA 1
ATOM 657 C C . GLN A 1 87 ? -9.071 -2.497 -6.866 1.00 85.00 87 GLN A C 1
ATOM 659 O O . GLN A 1 87 ? -8.812 -3.556 -6.290 1.00 85.00 87 GLN A O 1
ATOM 664 N N . ASN A 1 88 ? -10.072 -2.379 -7.740 1.00 77.50 88 ASN A N 1
ATOM 665 C CA . ASN A 1 88 ? -10.915 -3.492 -8.179 1.00 77.50 88 ASN A CA 1
ATOM 666 C C . ASN A 1 88 ? -10.372 -4.125 -9.469 1.00 77.50 88 ASN A C 1
ATOM 668 O O . ASN A 1 88 ? -9.716 -3.451 -10.260 1.00 77.50 88 ASN A O 1
ATOM 672 N N . GLY A 1 89 ? -10.747 -5.381 -9.723 1.00 79.19 89 GLY A N 1
ATOM 673 C CA . GLY A 1 89 ? -10.388 -6.112 -10.942 1.00 79.19 89 GLY A CA 1
ATOM 674 C C . GLY A 1 89 ? -9.086 -6.905 -10.819 1.00 79.19 89 GLY A C 1
ATOM 675 O O . GLY A 1 89 ? -8.618 -7.171 -9.714 1.00 79.19 89 GLY A O 1
ATOM 676 N N . ALA A 1 90 ? -8.540 -7.309 -11.968 1.00 81.56 90 ALA A N 1
ATOM 677 C CA . ALA A 1 90 ? -7.215 -7.921 -12.073 1.00 81.56 90 ALA A CA 1
ATOM 678 C C . ALA A 1 90 ? -6.127 -6.904 -11.697 1.00 81.56 90 ALA A C 1
ATOM 680 O O . ALA A 1 90 ? -6.242 -5.719 -12.026 1.00 81.56 90 ALA A O 1
ATOM 681 N N . ARG A 1 91 ? -5.091 -7.343 -10.979 1.00 89.12 91 ARG A N 1
ATOM 682 C CA . ARG A 1 91 ? -4.132 -6.447 -10.315 1.00 89.12 91 ARG A CA 1
ATOM 683 C C . ARG A 1 91 ? -2.741 -7.034 -10.370 1.00 89.12 91 ARG A C 1
ATOM 685 O O . ARG A 1 91 ? -2.528 -8.140 -9.906 1.00 89.12 91 ARG A O 1
ATOM 692 N N . CYS A 1 92 ? -1.774 -6.243 -10.807 1.00 92.38 92 CYS A N 1
ATOM 693 C CA . CYS A 1 92 ? -0.371 -6.623 -10.737 1.00 92.38 92 CYS A CA 1
ATOM 694 C C . CYS A 1 92 ? 0.520 -5.405 -10.485 1.00 92.38 92 CYS A C 1
ATOM 696 O O . CYS A 1 92 ? 0.131 -4.255 -10.716 1.00 92.38 92 CYS A O 1
ATOM 698 N N . VAL A 1 93 ? 1.741 -5.672 -10.028 1.00 96.25 93 VAL A N 1
ATOM 699 C CA . VAL A 1 93 ? 2.835 -4.698 -10.010 1.00 96.25 93 VAL A CA 1
ATOM 700 C C . VAL A 1 93 ? 3.828 -5.086 -11.096 1.00 96.25 93 VAL A C 1
ATOM 702 O O . VAL A 1 93 ? 4.185 -6.251 -11.216 1.00 96.25 93 VAL A O 1
ATOM 705 N N . ILE A 1 94 ? 4.287 -4.108 -11.875 1.00 94.38 94 ILE A N 1
ATOM 706 C CA . ILE A 1 94 ? 5.356 -4.290 -12.863 1.00 94.38 94 ILE A CA 1
ATOM 707 C C . ILE A 1 94 ? 6.448 -3.279 -12.549 1.00 94.38 94 ILE A C 1
ATOM 709 O O . ILE A 1 94 ? 6.180 -2.073 -12.600 1.00 94.38 94 ILE A O 1
ATOM 713 N N . ALA A 1 95 ? 7.636 -3.765 -12.201 1.00 95.56 95 ALA A N 1
ATOM 714 C CA . ALA A 1 95 ? 8.796 -2.951 -11.864 1.00 95.56 95 ALA A CA 1
ATOM 715 C C . ALA A 1 95 ? 9.874 -3.019 -12.949 1.00 95.56 95 ALA A C 1
ATOM 717 O O . ALA A 1 95 ? 10.093 -4.075 -13.535 1.00 95.56 95 ALA A O 1
ATOM 718 N N . PHE A 1 96 ? 10.553 -1.901 -13.186 1.00 94.44 96 PHE A N 1
ATOM 719 C CA . PHE A 1 96 ? 11.649 -1.750 -14.142 1.00 94.44 96 PHE A CA 1
ATOM 720 C C . PHE A 1 96 ? 12.865 -1.255 -13.368 1.00 94.44 96 PHE A C 1
ATOM 722 O O . PHE A 1 96 ? 12.813 -0.152 -12.830 1.00 94.44 96 PHE A O 1
ATOM 729 N N . THR A 1 97 ? 13.910 -2.073 -13.258 1.00 92.94 97 THR A N 1
ATOM 730 C CA . THR A 1 97 ? 15.070 -1.788 -12.397 1.00 92.94 97 THR A CA 1
ATOM 731 C C . THR A 1 97 ? 16.338 -2.412 -12.955 1.00 92.94 97 THR A C 1
ATOM 733 O O . THR A 1 97 ? 16.295 -3.505 -13.522 1.00 92.94 97 THR A O 1
ATOM 736 N N . ASP A 1 98 ? 17.464 -1.722 -12.800 1.00 87.12 98 ASP A N 1
ATOM 737 C CA . ASP A 1 98 ? 18.789 -2.241 -13.128 1.00 87.12 98 ASP A CA 1
ATOM 738 C C . ASP A 1 98 ? 19.568 -2.714 -11.902 1.00 87.12 98 ASP A C 1
ATOM 740 O O . ASP A 1 98 ? 20.739 -3.048 -12.058 1.00 87.12 98 ASP A O 1
ATOM 744 N N . GLY A 1 99 ? 18.970 -2.728 -10.706 1.00 76.19 99 GLY A N 1
ATOM 745 C CA . GLY A 1 99 ? 19.730 -2.698 -9.462 1.00 76.19 99 GLY A CA 1
ATOM 746 C C . GLY A 1 99 ? 19.287 -3.686 -8.387 1.00 76.19 99 GLY A C 1
ATOM 747 O O . GLY A 1 99 ? 18.196 -4.260 -8.400 1.00 76.19 99 GLY A O 1
ATOM 748 N N . GLN A 1 100 ? 20.182 -3.868 -7.415 1.00 84.44 100 GLN A N 1
ATOM 749 C CA . GLN A 1 100 ? 19.865 -4.478 -6.127 1.00 84.44 100 GLN A CA 1
ATOM 750 C C . GLN A 1 100 ? 19.474 -3.391 -5.138 1.00 84.44 100 GLN A C 1
ATOM 752 O O . GLN A 1 100 ? 20.081 -2.323 -5.109 1.00 84.44 100 GLN A O 1
ATOM 757 N N . ASP A 1 101 ? 18.511 -3.707 -4.282 1.00 89.62 101 ASP A N 1
ATOM 758 C CA . ASP A 1 101 ? 18.154 -2.833 -3.177 1.00 89.62 101 ASP A CA 1
ATOM 759 C C . ASP A 1 101 ? 19.353 -2.555 -2.261 1.00 89.62 101 ASP A C 1
ATOM 761 O O . ASP A 1 101 ? 20.098 -3.470 -1.892 1.00 89.62 101 ASP A O 1
ATOM 765 N N . ASN A 1 102 ? 19.522 -1.296 -1.867 1.00 88.38 102 ASN A N 1
ATOM 766 C CA . ASN A 1 102 ? 20.552 -0.887 -0.918 1.00 88.38 102 ASN A CA 1
ATOM 767 C C . ASN A 1 102 ? 20.071 0.158 0.110 1.00 88.38 102 ASN A C 1
ATOM 769 O O . ASN A 1 102 ? 20.862 0.584 0.956 1.00 88.38 102 ASN A O 1
ATOM 773 N N . HIS A 1 103 ? 18.794 0.558 0.056 1.00 92.06 103 HIS A N 1
ATOM 774 C CA . HIS A 1 103 ? 18.256 1.664 0.854 1.00 92.06 103 HIS A CA 1
ATOM 775 C C . HIS A 1 103 ? 16.822 1.447 1.351 1.00 92.06 103 HIS A C 1
ATOM 777 O O . HIS A 1 103 ? 16.258 2.341 1.985 1.00 92.06 103 HIS A O 1
ATOM 783 N N . SER A 1 104 ? 16.194 0.295 1.091 1.00 92.62 104 SER A N 1
ATOM 784 C CA . SER A 1 104 ? 14.851 0.045 1.620 1.00 92.62 104 SER A CA 1
ATOM 785 C C . SER A 1 104 ? 14.833 -0.142 3.132 1.00 92.62 104 SER A C 1
ATOM 787 O O . SER A 1 104 ? 15.759 -0.674 3.749 1.00 92.62 104 SER A O 1
ATOM 789 N N . ASN A 1 105 ? 13.716 0.262 3.731 1.00 90.94 105 ASN A N 1
ATOM 790 C CA . ASN A 1 105 ? 13.410 -0.005 5.131 1.00 90.94 105 ASN A CA 1
ATOM 791 C C . ASN A 1 105 ? 12.725 -1.365 5.316 1.00 90.94 105 ASN A C 1
ATOM 793 O O . ASN A 1 105 ? 12.793 -1.941 6.406 1.00 90.94 105 ASN A O 1
ATOM 797 N N . CYS A 1 106 ? 12.058 -1.878 4.279 1.00 89.81 106 CYS A N 1
ATOM 798 C CA . CYS A 1 106 ? 11.453 -3.204 4.288 1.00 89.81 106 CYS A CA 1
ATOM 799 C C . CYS A 1 106 ? 12.346 -4.270 3.627 1.00 89.81 106 CYS A C 1
ATOM 801 O O . CYS A 1 106 ? 13.296 -3.973 2.907 1.00 89.81 106 CYS A O 1
ATOM 803 N N . SER A 1 107 ? 12.054 -5.541 3.918 1.00 93.31 107 SER A N 1
ATOM 804 C CA . SER A 1 107 ? 12.789 -6.699 3.398 1.00 93.31 107 SER A CA 1
ATOM 805 C C . SER A 1 107 ? 12.036 -7.403 2.259 1.00 93.31 107 SER A C 1
ATOM 807 O O . SER A 1 107 ? 10.807 -7.274 2.175 1.00 93.31 107 SER A O 1
ATOM 809 N N . PRO A 1 108 ? 12.715 -8.248 1.456 1.00 94.62 108 PRO A N 1
ATOM 810 C CA . PRO A 1 108 ? 12.065 -9.098 0.454 1.00 94.62 108 PRO A CA 1
ATOM 811 C C . PRO A 1 108 ? 10.906 -9.923 1.025 1.00 94.62 108 PRO A C 1
ATOM 813 O O . PRO A 1 108 ? 9.820 -9.959 0.451 1.00 94.62 108 PRO A O 1
ATOM 816 N N . ASP A 1 109 ? 11.093 -10.533 2.202 1.00 95.06 109 ASP A N 1
ATOM 817 C CA . ASP A 1 109 ? 10.053 -11.330 2.867 1.00 95.06 109 ASP A CA 1
ATOM 818 C C . ASP A 1 109 ? 8.815 -10.506 3.235 1.00 95.06 109 ASP A C 1
ATOM 820 O O . ASP A 1 109 ? 7.697 -11.027 3.250 1.00 95.06 109 ASP A O 1
ATOM 824 N N . THR A 1 110 ? 8.992 -9.224 3.567 1.00 94.00 110 THR A N 1
ATOM 825 C CA . THR A 1 110 ? 7.870 -8.318 3.820 1.00 94.00 110 THR A CA 1
ATOM 826 C C . THR A 1 110 ? 7.110 -8.023 2.534 1.00 94.00 110 THR A C 1
ATOM 828 O O . THR A 1 110 ? 5.889 -8.161 2.539 1.00 94.00 110 THR A O 1
ATOM 831 N N . VAL A 1 111 ? 7.801 -7.726 1.429 1.00 96.44 111 VAL A N 1
ATOM 832 C CA . VAL A 1 111 ? 7.166 -7.544 0.112 1.00 96.44 111 VAL A CA 1
ATOM 833 C C . VAL A 1 111 ? 6.377 -8.793 -0.287 1.00 96.44 111 VAL A C 1
ATOM 835 O O . VAL A 1 111 ? 5.187 -8.698 -0.578 1.00 96.44 111 VAL A O 1
ATOM 838 N N . ILE A 1 112 ? 7.002 -9.973 -0.215 1.00 96.38 112 ILE A N 1
ATOM 839 C CA . ILE A 1 112 ? 6.387 -11.259 -0.582 1.00 96.38 112 ILE A CA 1
ATOM 840 C C . ILE A 1 112 ? 5.152 -11.541 0.273 1.00 96.38 112 ILE A C 1
ATOM 842 O O . ILE A 1 112 ? 4.100 -11.917 -0.245 1.00 96.38 112 ILE A O 1
ATOM 846 N N . ARG A 1 113 ? 5.250 -11.357 1.594 1.00 93.31 113 ARG A N 1
ATOM 847 C CA . ARG A 1 113 ? 4.129 -11.590 2.511 1.00 93.31 113 ARG A CA 1
ATOM 848 C C . ARG A 1 113 ? 2.957 -10.655 2.219 1.00 93.31 113 ARG A C 1
ATOM 850 O O . ARG A 1 113 ? 1.818 -11.119 2.247 1.00 93.31 113 ARG A O 1
ATOM 857 N N . THR A 1 114 ? 3.221 -9.378 1.944 1.00 92.31 114 THR A N 1
ATOM 858 C CA . THR A 1 114 ? 2.186 -8.386 1.615 1.00 92.31 114 THR A CA 1
ATOM 859 C C . THR A 1 114 ? 1.552 -8.673 0.251 1.00 92.31 114 THR A C 1
ATOM 861 O O . THR A 1 114 ? 0.331 -8.723 0.142 1.00 92.31 114 THR A O 1
ATOM 864 N N . ALA A 1 115 ? 2.349 -8.966 -0.776 1.00 93.62 115 ALA A N 1
ATOM 865 C CA . ALA A 1 115 ? 1.857 -9.344 -2.102 1.00 93.62 115 ALA A CA 1
ATOM 866 C C . ALA A 1 115 ? 0.979 -10.603 -2.058 1.00 93.62 115 ALA A C 1
ATOM 868 O O . ALA A 1 115 ? -0.133 -10.608 -2.586 1.00 93.62 115 ALA A O 1
ATOM 869 N N . ASN A 1 116 ? 1.414 -11.633 -1.327 1.00 90.62 116 ASN A N 1
ATOM 870 C CA . ASN A 1 116 ? 0.632 -12.852 -1.128 1.00 90.62 116 ASN A CA 1
ATOM 871 C C . ASN A 1 116 ? -0.623 -12.630 -0.275 1.00 90.62 116 ASN A C 1
ATOM 873 O O . ASN A 1 116 ? -1.615 -13.329 -0.475 1.00 90.62 116 ASN A O 1
ATOM 877 N N . ARG A 1 117 ? -0.613 -11.663 0.655 1.00 87.81 117 ARG A N 1
ATOM 878 C CA . ARG A 1 117 ? -1.804 -11.278 1.430 1.00 87.81 117 ARG A CA 1
ATOM 879 C C . ARG A 1 117 ? -2.926 -10.780 0.531 1.00 87.81 117 ARG A C 1
ATOM 881 O O . ARG A 1 117 ? -4.076 -11.127 0.773 1.00 87.81 117 ARG A O 1
ATOM 888 N N . TYR A 1 118 ? -2.577 -9.952 -0.448 1.00 87.62 118 TYR A N 1
ATOM 889 C CA . TYR A 1 118 ? -3.541 -9.275 -1.314 1.00 87.62 118 TYR A CA 1
ATOM 890 C C . TYR A 1 118 ? -3.686 -9.917 -2.691 1.00 87.62 118 TYR A C 1
ATOM 892 O O . TYR A 1 118 ? -4.451 -9.420 -3.519 1.00 87.62 118 TYR A O 1
ATOM 900 N N . HIS A 1 119 ? -2.981 -11.028 -2.919 1.00 85.50 119 HIS A N 1
ATOM 901 C CA . HIS A 1 119 ? -2.955 -11.752 -4.186 1.00 85.50 119 HIS A CA 1
ATOM 902 C C . HIS A 1 119 ? -2.568 -10.841 -5.358 1.00 85.50 119 HIS A C 1
ATOM 904 O O . HIS A 1 119 ? -3.243 -10.811 -6.382 1.00 85.50 119 HIS A O 1
ATOM 910 N N . VAL A 1 120 ? -1.503 -10.061 -5.167 1.00 90.94 120 VAL A N 1
ATOM 911 C CA . VAL A 1 120 ? -0.956 -9.154 -6.180 1.00 90.94 120 VAL A CA 1
ATOM 912 C C . VAL A 1 120 ? 0.358 -9.742 -6.698 1.00 90.94 120 VAL A C 1
ATOM 914 O O . VAL A 1 120 ? 1.366 -9.648 -5.991 1.00 90.94 120 VAL A O 1
ATOM 917 N N . PRO A 1 121 ? 0.390 -10.334 -7.902 1.00 92.44 121 PRO A N 1
ATOM 918 C CA . PRO A 1 121 ? 1.637 -10.770 -8.511 1.00 92.44 121 PRO A CA 1
ATOM 919 C C . PRO A 1 121 ? 2.550 -9.590 -8.846 1.00 92.44 121 PRO A C 1
ATOM 921 O O . PRO A 1 121 ? 2.103 -8.521 -9.283 1.00 92.44 121 PRO A O 1
ATOM 924 N N . ILE A 1 122 ? 3.851 -9.808 -8.650 1.00 95.19 122 ILE A N 1
ATOM 925 C CA . ILE A 1 122 ? 4.900 -8.839 -8.960 1.00 95.19 122 ILE A CA 1
ATOM 926 C C . ILE A 1 122 ? 5.718 -9.350 -10.142 1.00 95.19 122 ILE A C 1
ATOM 928 O O . ILE A 1 122 ? 6.380 -10.382 -10.066 1.00 95.19 122 ILE A O 1
ATOM 932 N N . PHE A 1 123 ? 5.712 -8.586 -11.226 1.00 92.19 123 PHE A N 1
ATOM 933 C CA . PHE A 1 123 ? 6.572 -8.790 -12.380 1.00 92.19 123 PHE A CA 1
ATOM 934 C C . PHE A 1 123 ? 7.734 -7.806 -12.325 1.00 92.19 123 PHE A C 1
ATOM 936 O O . PHE A 1 123 ? 7.546 -6.625 -12.029 1.00 92.19 123 PHE A O 1
ATOM 943 N N . ILE A 1 124 ? 8.940 -8.284 -12.614 1.00 92.62 124 ILE A N 1
ATOM 944 C CA . ILE A 1 124 ? 10.142 -7.448 -12.591 1.00 92.62 124 ILE A CA 1
ATOM 945 C C . ILE A 1 124 ? 10.871 -7.573 -13.920 1.00 92.62 124 ILE A C 1
ATOM 947 O O . ILE A 1 124 ? 11.163 -8.674 -14.381 1.00 92.62 124 ILE A O 1
ATOM 951 N N . ILE A 1 125 ? 11.165 -6.426 -14.520 1.00 90.69 125 ILE A N 1
ATOM 952 C CA . ILE A 1 125 ? 11.931 -6.279 -15.748 1.00 90.69 125 ILE A CA 1
ATOM 953 C C . ILE A 1 125 ? 13.315 -5.755 -15.369 1.00 90.69 125 ILE A C 1
ATOM 955 O O . ILE A 1 125 ? 13.468 -4.597 -14.977 1.00 90.69 125 ILE A O 1
ATOM 959 N N . GLY A 1 126 ? 14.305 -6.637 -15.455 1.00 90.69 126 GLY A N 1
ATOM 960 C CA . GLY A 1 126 ? 15.706 -6.342 -15.198 1.00 90.69 126 GLY A CA 1
ATOM 961 C C . GLY A 1 126 ? 16.360 -5.617 -16.368 1.00 90.69 126 GLY A C 1
ATOM 962 O O . GLY A 1 126 ? 16.313 -6.094 -17.503 1.00 90.69 126 GLY A O 1
ATOM 963 N N . ILE A 1 127 ? 17.000 -4.490 -16.078 1.00 87.50 127 ILE A N 1
ATOM 964 C CA . ILE A 1 127 ? 17.731 -3.647 -17.028 1.00 87.50 127 ILE A CA 1
ATOM 965 C C . ILE A 1 127 ? 19.240 -3.861 -16.818 1.00 87.50 127 ILE A C 1
ATOM 967 O O . ILE A 1 127 ? 19.686 -4.179 -15.720 1.00 87.50 127 ILE A O 1
ATOM 971 N N . GLY A 1 128 ? 20.049 -3.769 -17.878 1.00 77.00 128 GLY A N 1
ATOM 972 C CA . GLY A 1 128 ? 21.515 -3.861 -17.755 1.00 77.00 128 GLY A CA 1
ATOM 973 C C . GLY A 1 128 ? 22.111 -5.278 -17.679 1.00 77.00 128 GLY A C 1
ATOM 974 O O . GLY A 1 128 ? 23.322 -5.418 -17.520 1.00 77.00 128 GLY A O 1
ATOM 975 N N . GLY A 1 129 ? 21.305 -6.332 -17.860 1.00 66.19 129 GLY A N 1
ATOM 976 C CA . GLY A 1 129 ? 21.778 -7.697 -18.149 1.00 66.19 129 GLY A CA 1
ATOM 977 C C . GLY A 1 129 ? 22.314 -8.509 -16.962 1.00 66.19 129 GLY A C 1
ATOM 978 O O . GLY A 1 129 ? 22.853 -9.597 -17.175 1.00 66.19 129 GLY A O 1
ATOM 979 N N . TYR A 1 130 ? 22.165 -8.021 -15.728 1.00 69.25 130 TYR A N 1
ATOM 980 C CA . TYR A 1 130 ? 22.481 -8.780 -14.518 1.00 69.25 130 TYR A CA 1
ATOM 981 C C . TYR A 1 130 ? 21.225 -9.390 -13.905 1.00 69.25 130 TYR A C 1
ATOM 983 O O . TYR A 1 130 ? 20.176 -8.760 -13.814 1.00 69.25 130 TYR A O 1
ATOM 991 N N . ASP A 1 131 ? 21.362 -10.636 -13.466 1.00 66.69 131 ASP A N 1
ATOM 992 C CA . ASP A 1 131 ? 20.306 -11.385 -12.807 1.00 66.69 131 ASP A CA 1
ATOM 993 C C . ASP A 1 131 ? 20.371 -11.182 -11.290 1.00 66.69 131 ASP A C 1
ATOM 995 O O . ASP A 1 131 ? 21.359 -11.537 -10.637 1.00 66.69 131 ASP A O 1
ATOM 999 N N . TYR A 1 132 ? 19.315 -10.598 -10.732 1.00 79.44 132 TYR A N 1
ATOM 1000 C CA . TYR A 1 132 ? 19.235 -10.252 -9.321 1.00 79.44 132 TYR A CA 1
ATOM 1001 C C . TYR A 1 132 ? 18.423 -11.298 -8.563 1.00 79.44 132 TYR A C 1
ATOM 1003 O O . TYR A 1 132 ? 17.194 -11.311 -8.628 1.00 79.44 132 TYR A O 1
ATOM 1011 N N . ASN A 1 133 ? 19.124 -12.152 -7.807 1.00 85.81 133 ASN A N 1
ATOM 1012 C CA . ASN A 1 133 ? 18.523 -13.267 -7.065 1.00 85.81 133 ASN A CA 1
ATOM 1013 C C . ASN A 1 133 ? 17.312 -12.847 -6.217 1.00 85.81 133 ASN A C 1
ATOM 1015 O O . ASN A 1 133 ? 16.296 -13.534 -6.254 1.00 85.81 133 ASN A O 1
ATOM 1019 N N . ASP A 1 134 ? 17.391 -11.720 -5.501 1.00 90.06 134 ASP A N 1
ATOM 1020 C CA . ASP A 1 134 ? 16.293 -11.251 -4.648 1.00 90.06 134 ASP A CA 1
ATOM 1021 C C . ASP A 1 134 ? 15.088 -10.774 -5.469 1.00 90.06 134 ASP A C 1
ATOM 1023 O O . ASP A 1 134 ? 13.952 -11.109 -5.142 1.00 90.06 134 ASP A O 1
ATOM 1027 N N . ALA A 1 135 ? 15.313 -10.051 -6.571 1.00 90.88 135 ALA A N 1
ATOM 1028 C CA . ALA A 1 135 ? 14.240 -9.600 -7.456 1.00 90.88 135 ALA A CA 1
ATOM 1029 C C . ALA A 1 135 ? 13.516 -10.792 -8.101 1.00 90.88 135 ALA A C 1
ATOM 1031 O O . ALA A 1 135 ? 12.286 -10.867 -8.076 1.00 90.88 135 ALA A O 1
ATOM 1032 N N . ARG A 1 136 ? 14.273 -11.773 -8.611 1.00 90.94 136 ARG A N 1
ATOM 1033 C CA . ARG A 1 136 ? 13.693 -13.020 -9.118 1.00 90.94 136 ARG A CA 1
ATOM 1034 C C . ARG A 1 136 ? 12.923 -13.759 -8.033 1.00 90.94 136 ARG A C 1
ATOM 1036 O O . ARG A 1 136 ? 11.786 -14.156 -8.270 1.00 90.94 136 ARG A O 1
ATOM 1043 N N . TYR A 1 137 ? 13.514 -13.905 -6.849 1.00 93.94 137 TYR A N 1
ATOM 1044 C CA . TYR A 1 137 ? 12.874 -14.572 -5.722 1.00 93.94 137 TYR A CA 1
ATOM 1045 C C . TYR A 1 137 ? 11.542 -13.903 -5.357 1.00 93.94 137 TYR A C 1
ATOM 1047 O O . TYR A 1 137 ? 10.532 -14.592 -5.246 1.00 93.94 137 TYR A O 1
ATOM 1055 N N . ILE A 1 138 ? 11.492 -12.571 -5.257 1.00 95.62 138 ILE A N 1
ATOM 1056 C CA . ILE A 1 138 ? 10.247 -11.834 -4.992 1.00 95.62 138 ILE A CA 1
ATOM 1057 C C . ILE A 1 138 ? 9.203 -12.103 -6.080 1.00 95.62 138 ILE A C 1
ATOM 1059 O O . ILE A 1 138 ? 8.061 -12.440 -5.760 1.00 95.62 138 ILE A O 1
ATOM 1063 N N . ALA A 1 139 ? 9.576 -11.976 -7.354 1.00 93.44 139 ALA A N 1
ATOM 1064 C CA . ALA A 1 139 ? 8.640 -12.172 -8.457 1.00 93.44 139 ALA A CA 1
ATOM 1065 C C . ALA A 1 139 ? 8.042 -13.592 -8.445 1.00 93.44 139 ALA A C 1
ATOM 1067 O O . ALA A 1 139 ? 6.823 -13.758 -8.448 1.00 93.44 139 ALA A O 1
ATOM 1068 N N . GLU A 1 140 ? 8.886 -14.619 -8.312 1.00 92.69 140 GLU A N 1
ATOM 1069 C CA . GLU A 1 140 ? 8.456 -16.022 -8.285 1.00 92.69 140 GLU A CA 1
ATOM 1070 C C . GLU A 1 140 ? 7.600 -16.359 -7.053 1.00 92.69 140 GLU A C 1
ATOM 1072 O O . GLU A 1 140 ? 6.592 -17.055 -7.171 1.00 92.69 140 GLU A O 1
ATOM 1077 N N . GLN A 1 141 ? 7.955 -15.852 -5.865 1.00 95.19 141 GLN A N 1
ATOM 1078 C CA . GLN A 1 141 ? 7.208 -16.132 -4.629 1.00 95.19 141 GLN A CA 1
ATOM 1079 C C . GLN A 1 141 ? 5.855 -15.413 -4.540 1.00 95.19 141 GLN A C 1
ATOM 1081 O O . GLN A 1 141 ? 5.066 -15.723 -3.645 1.00 95.19 141 GLN A O 1
ATOM 1086 N N . THR A 1 142 ? 5.584 -14.459 -5.432 1.00 93.44 142 THR A N 1
ATOM 1087 C CA . THR A 1 142 ? 4.315 -13.712 -5.489 1.00 93.44 142 THR A CA 1
ATOM 1088 C C . THR A 1 142 ? 3.414 -14.155 -6.639 1.00 93.44 142 THR A C 1
ATOM 1090 O O . THR A 1 142 ? 2.327 -13.612 -6.814 1.00 93.44 142 THR A O 1
ATOM 1093 N N . GLY A 1 143 ? 3.839 -15.161 -7.412 1.00 88.38 143 GLY A N 1
ATOM 1094 C CA . GLY A 1 143 ? 3.107 -15.653 -8.580 1.00 88.38 143 GLY A CA 1
ATOM 1095 C C . GLY A 1 143 ? 3.306 -14.814 -9.844 1.00 88.38 143 GLY A C 1
ATOM 1096 O O . GLY A 1 143 ? 2.597 -15.042 -10.819 1.00 88.38 143 GLY A O 1
ATOM 1097 N N . GLY A 1 144 ? 4.243 -13.862 -9.837 1.00 89.81 144 GLY A N 1
ATOM 1098 C CA . GLY A 1 144 ? 4.693 -13.154 -11.032 1.00 89.81 144 GLY A CA 1
ATOM 1099 C C . GLY A 1 144 ? 5.940 -13.795 -11.647 1.00 89.81 144 GLY A C 1
ATOM 1100 O O . GLY A 1 144 ? 6.217 -14.981 -11.457 1.00 89.81 144 GLY A O 1
ATOM 1101 N N . ALA A 1 145 ? 6.698 -13.008 -12.410 1.00 88.19 145 ALA A N 1
ATOM 1102 C CA . ALA A 1 145 ? 7.896 -13.474 -13.103 1.00 88.19 145 ALA A CA 1
ATOM 1103 C C . ALA A 1 145 ? 8.952 -12.372 -13.256 1.00 88.19 145 ALA A C 1
ATOM 1105 O O . ALA A 1 145 ? 8.635 -11.185 -13.360 1.00 88.19 145 ALA A O 1
ATOM 1106 N N . TYR A 1 146 ? 10.216 -12.790 -13.290 1.00 89.00 146 TYR A N 1
ATOM 1107 C CA . TYR A 1 146 ? 11.343 -11.928 -13.625 1.00 89.00 146 TYR A CA 1
ATOM 1108 C C . TYR A 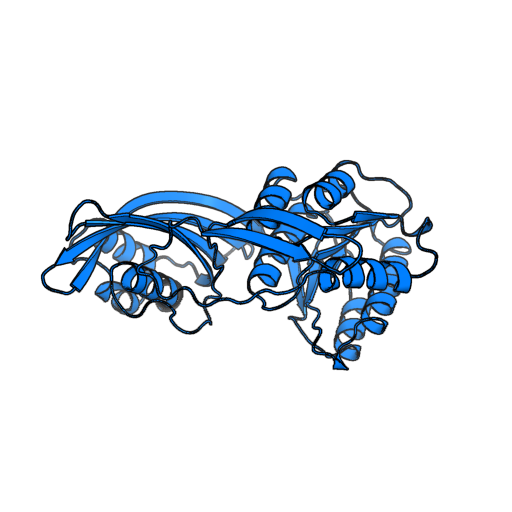1 146 ? 11.731 -12.115 -15.092 1.00 89.00 146 TYR A C 1
ATOM 1110 O O . TYR A 1 146 ? 11.895 -13.246 -15.553 1.00 89.00 146 TYR A O 1
ATOM 1118 N N . TYR A 1 147 ? 11.948 -11.009 -15.795 1.00 86.12 147 TYR A N 1
ATOM 1119 C CA . TYR A 1 147 ? 12.404 -10.984 -17.179 1.00 86.12 147 TYR A CA 1
ATOM 1120 C C . TYR A 1 147 ? 13.658 -10.121 -17.295 1.00 86.12 147 TYR A C 1
ATOM 1122 O O . TYR A 1 147 ? 13.676 -8.996 -16.805 1.00 86.12 147 TYR A O 1
ATOM 1130 N N . SER A 1 148 ? 14.688 -10.611 -17.984 1.00 84.69 148 SER A N 1
ATOM 1131 C CA . SER A 1 148 ? 15.785 -9.749 -18.435 1.00 84.69 148 SER A CA 1
ATOM 1132 C C . SER A 1 148 ? 15.355 -9.012 -19.696 1.00 84.69 148 SER A C 1
ATOM 1134 O O . SER A 1 148 ? 14.826 -9.644 -20.612 1.00 84.69 148 SER A O 1
ATOM 1136 N N . VAL A 1 149 ? 15.644 -7.712 -19.791 1.00 75.94 149 VAL A N 1
ATOM 1137 C CA . VAL A 1 149 ? 15.392 -6.898 -20.991 1.00 75.94 149 VAL A CA 1
ATOM 1138 C C . VAL A 1 149 ? 15.960 -7.529 -22.268 1.00 75.94 149 VAL A C 1
ATOM 1140 O O . VAL A 1 149 ? 15.336 -7.465 -23.325 1.00 75.94 149 VAL A O 1
ATOM 1143 N N . THR A 1 150 ? 17.096 -8.224 -22.165 1.00 71.31 150 THR A N 1
ATOM 1144 C CA . THR A 1 150 ? 17.771 -8.878 -23.298 1.00 71.31 150 THR A CA 1
ATOM 1145 C C . THR A 1 150 ? 17.015 -10.078 -23.860 1.00 71.31 150 THR A C 1
ATOM 1147 O O . THR A 1 150 ? 17.218 -10.437 -25.018 1.00 71.31 150 THR A O 1
ATOM 1150 N N . ASP A 1 151 ? 16.158 -10.703 -23.051 1.00 66.56 151 ASP A N 1
ATOM 1151 C CA . ASP A 1 151 ? 15.383 -11.887 -23.434 1.00 66.56 151 ASP A CA 1
ATOM 1152 C C . ASP A 1 151 ? 14.001 -11.512 -23.986 1.00 66.56 151 ASP A C 1
ATOM 1154 O O . ASP A 1 151 ? 13.258 -12.362 -24.494 1.00 66.56 151 ASP A O 1
ATOM 1158 N N . VAL A 1 152 ? 13.642 -10.227 -23.917 1.00 60.81 152 VAL A N 1
ATOM 1159 C CA . VAL A 1 152 ? 12.343 -9.747 -24.366 1.00 60.81 152 VAL A CA 1
ATOM 1160 C C . VAL A 1 152 ? 12.368 -9.520 -25.874 1.00 60.81 152 VAL A C 1
ATOM 1162 O O . VAL A 1 152 ? 12.699 -8.447 -26.364 1.00 60.81 152 VAL A O 1
ATOM 1165 N N . ASN A 1 153 ? 11.916 -10.519 -26.636 1.00 57.66 153 ASN A N 1
ATOM 1166 C CA . ASN A 1 153 ? 11.703 -10.405 -28.090 1.00 57.66 153 ASN A CA 1
ATOM 1167 C C . ASN A 1 153 ? 10.536 -9.457 -28.481 1.00 57.66 153 ASN A C 1
ATOM 1169 O O . ASN A 1 153 ? 10.157 -9.381 -29.650 1.00 57.66 153 ASN A O 1
ATOM 1173 N N . GLY A 1 154 ? 9.964 -8.739 -27.508 1.00 61.69 154 GLY A N 1
ATOM 1174 C CA . GLY A 1 154 ? 8.944 -7.701 -27.657 1.00 61.69 154 GLY A CA 1
ATOM 1175 C C . GLY A 1 154 ? 8.072 -7.584 -26.401 1.00 61.69 154 GLY A C 1
ATOM 1176 O O . GLY A 1 154 ? 7.543 -8.585 -25.928 1.00 61.69 154 GLY A O 1
ATOM 1177 N N . MET A 1 155 ? 7.876 -6.370 -25.869 1.00 65.50 155 MET A N 1
ATOM 1178 C CA . MET A 1 155 ? 7.104 -6.142 -24.626 1.00 65.50 155 MET A CA 1
ATOM 1179 C C . MET A 1 155 ? 5.660 -6.639 -24.696 1.00 65.50 155 MET A C 1
ATOM 1181 O O . MET A 1 155 ? 5.074 -7.006 -23.679 1.00 65.50 155 MET A O 1
ATOM 1185 N N . LYS A 1 156 ? 5.114 -6.746 -25.912 1.00 67.12 156 LYS A N 1
ATOM 1186 C CA . LYS A 1 156 ? 3.794 -7.323 -26.147 1.00 67.12 156 LYS A CA 1
ATOM 1187 C C . LYS A 1 156 ? 3.675 -8.751 -25.605 1.00 67.12 156 LYS A C 1
ATOM 1189 O O . LYS A 1 156 ? 2.632 -9.075 -25.065 1.00 67.12 156 LYS A O 1
ATOM 1194 N N . SER A 1 157 ? 4.709 -9.594 -25.694 1.00 67.69 157 SER A N 1
ATOM 1195 C CA . SER A 1 157 ? 4.608 -10.964 -25.170 1.00 67.69 157 SER A CA 1
ATOM 1196 C C . SER A 1 157 ? 4.589 -11.013 -23.644 1.00 67.69 157 SER A C 1
ATOM 1198 O O . SER A 1 157 ? 3.991 -11.923 -23.085 1.00 67.69 157 SER A O 1
ATOM 1200 N N . ILE A 1 158 ? 5.227 -10.047 -22.972 1.00 67.38 158 ILE A N 1
ATOM 1201 C CA . ILE A 1 158 ? 5.149 -9.915 -21.511 1.00 67.38 158 ILE A CA 1
ATOM 1202 C C . ILE A 1 158 ? 3.764 -9.417 -21.123 1.00 67.38 158 ILE A C 1
ATOM 1204 O O . ILE A 1 158 ? 3.135 -10.023 -20.266 1.00 67.38 158 ILE A O 1
ATOM 1208 N N . TYR A 1 159 ? 3.258 -8.372 -21.789 1.00 68.44 159 TYR A N 1
ATOM 1209 C CA . TYR A 1 159 ? 1.889 -7.910 -21.566 1.00 68.44 159 TYR A CA 1
ATOM 1210 C C . TYR A 1 159 ? 0.877 -9.034 -21.814 1.00 68.44 159 TYR A C 1
ATOM 1212 O O . TYR A 1 159 ? 0.036 -9.275 -20.961 1.00 68.44 159 TYR A O 1
ATOM 1220 N N . ASP A 1 160 ? 1.000 -9.776 -22.919 1.00 73.00 160 ASP A N 1
ATOM 1221 C CA . ASP A 1 160 ? 0.134 -10.914 -23.231 1.00 73.00 160 ASP A CA 1
ATOM 1222 C C . ASP A 1 160 ? 0.242 -12.012 -22.154 1.00 73.00 160 ASP A C 1
ATOM 1224 O O . ASP A 1 160 ? -0.782 -12.560 -21.772 1.00 73.00 160 ASP A O 1
ATOM 1228 N N . GLN A 1 161 ? 1.431 -12.308 -21.609 1.00 69.50 161 GLN A N 1
ATOM 1229 C CA . GLN A 1 161 ? 1.597 -13.282 -20.515 1.00 69.50 161 GLN A CA 1
ATOM 1230 C C . GLN A 1 161 ? 0.989 -12.802 -19.197 1.00 69.50 161 GLN A C 1
ATOM 1232 O O . GLN A 1 161 ? 0.264 -13.560 -18.560 1.00 69.50 161 GLN A O 1
ATOM 1237 N N . VAL A 1 162 ? 1.243 -11.551 -18.802 1.00 69.62 162 VAL A N 1
ATOM 1238 C CA . VAL A 1 162 ? 0.615 -10.929 -17.625 1.00 69.62 162 VAL A CA 1
ATOM 1239 C C . VAL A 1 162 ? -0.904 -10.979 -17.786 1.00 69.62 162 VAL A C 1
ATOM 1241 O O . VAL A 1 162 ? -1.622 -11.415 -16.893 1.00 69.62 162 VAL A O 1
ATOM 1244 N N . TYR A 1 163 ? -1.399 -10.617 -18.966 1.00 70.19 163 TYR A N 1
ATOM 1245 C CA . TYR A 1 163 ? -2.815 -10.618 -19.295 1.00 70.19 163 TYR A CA 1
ATOM 1246 C C . TYR A 1 163 ? -3.411 -12.033 -19.356 1.00 70.19 163 TYR A C 1
ATOM 1248 O O . TYR A 1 163 ? -4.532 -12.232 -18.905 1.00 70.19 163 TYR A O 1
ATOM 1256 N N . GLU A 1 164 ? -2.691 -13.034 -19.865 1.00 68.56 164 GLU A N 1
ATOM 1257 C CA . GLU A 1 164 ? -3.111 -14.440 -19.846 1.00 68.56 164 GLU A CA 1
ATOM 1258 C C . GLU A 1 164 ? -3.156 -14.995 -18.418 1.00 68.56 164 GLU A C 1
ATOM 1260 O O . GLU A 1 164 ? -4.137 -15.648 -18.061 1.00 68.56 164 GLU A O 1
ATOM 1265 N N . MET A 1 165 ? -2.148 -14.703 -17.591 1.00 65.81 165 MET A N 1
ATOM 1266 C CA . MET A 1 165 ? -2.104 -15.110 -16.183 1.00 65.81 165 MET A CA 1
ATOM 1267 C C . MET A 1 165 ? -3.262 -14.500 -15.385 1.00 65.81 165 MET A C 1
ATOM 1269 O O . MET A 1 165 ? -3.901 -15.201 -14.603 1.00 65.81 165 MET A O 1
ATOM 1273 N N . GLU A 1 166 ? -3.595 -13.234 -15.646 1.00 64.25 166 GLU A N 1
ATOM 1274 C CA . GLU A 1 166 ? -4.691 -12.531 -14.974 1.00 64.25 166 GLU A CA 1
ATOM 1275 C C . GLU A 1 166 ? -6.087 -12.873 -15.545 1.00 64.25 166 GLU A C 1
ATOM 1277 O O . GLU A 1 166 ? -7.063 -12.921 -14.797 1.00 64.25 166 GLU A O 1
ATOM 1282 N N . LYS A 1 167 ? -6.232 -13.139 -16.857 1.00 57.78 167 LYS A N 1
ATOM 1283 C CA . LYS A 1 167 ? -7.538 -13.415 -17.508 1.00 57.78 167 LYS A CA 1
ATOM 1284 C C . LYS A 1 167 ? -7.914 -14.885 -17.652 1.00 57.78 167 LYS A C 1
ATOM 1286 O O . LYS A 1 167 ? -9.070 -15.170 -17.964 1.00 57.78 167 LYS A O 1
ATOM 1291 N N . GLN A 1 168 ? -7.010 -15.832 -17.405 1.00 56.31 168 GLN A N 1
ATOM 1292 C CA . GLN A 1 168 ? -7.397 -17.244 -17.253 1.00 56.31 168 GLN A CA 1
ATOM 1293 C C . GLN A 1 168 ? -8.112 -17.524 -15.919 1.00 56.31 168 GLN A C 1
ATOM 1295 O O . GLN A 1 168 ? -8.543 -18.651 -15.662 1.00 56.31 168 GLN A O 1
ATOM 1300 N N . LEU A 1 169 ? -8.305 -16.497 -15.089 1.00 54.16 169 LEU A N 1
ATOM 1301 C CA . LEU A 1 169 ? -9.147 -16.551 -13.907 1.00 54.16 169 LEU A CA 1
ATOM 1302 C C . LEU A 1 169 ? -10.626 -16.477 -14.311 1.00 54.16 169 LEU A C 1
ATOM 1304 O O . LEU A 1 169 ? -11.126 -15.460 -14.788 1.00 54.16 169 LEU A O 1
ATOM 1308 N N . TYR A 1 170 ? -11.362 -17.561 -14.071 1.00 55.25 170 TYR A N 1
ATOM 1309 C CA . TYR A 1 170 ? -12.817 -17.484 -14.001 1.00 55.25 170 TYR A CA 1
ATOM 1310 C C . TYR A 1 170 ? -13.190 -16.810 -12.681 1.00 55.25 170 TYR A C 1
ATOM 1312 O O . TYR A 1 170 ? -12.992 -17.385 -11.611 1.00 55.25 170 TYR A O 1
ATOM 1320 N N . MET A 1 171 ? -13.742 -15.600 -12.750 1.00 54.97 171 MET A N 1
ATOM 1321 C CA . MET A 1 171 ? -14.307 -14.947 -11.574 1.00 54.97 171 MET A CA 1
ATOM 1322 C C . MET A 1 171 ? -15.652 -15.597 -11.242 1.00 54.97 171 MET A C 1
ATOM 1324 O O . MET A 1 171 ? -16.626 -15.456 -11.982 1.00 54.97 171 MET A O 1
ATOM 1328 N N . VAL A 1 172 ? -15.693 -16.330 -10.132 1.00 57.81 172 VAL A N 1
ATOM 1329 C CA . VAL A 1 172 ? -16.933 -16.842 -9.546 1.00 57.81 172 VAL A CA 1
ATOM 1330 C C . VAL A 1 172 ? -17.301 -15.919 -8.396 1.00 57.81 172 VAL A C 1
ATOM 1332 O O . VAL A 1 172 ? -16.745 -16.019 -7.307 1.00 57.81 172 VAL A O 1
ATOM 1335 N N . GLU A 1 173 ? -18.224 -15.000 -8.656 1.00 55.22 173 GLU A N 1
ATOM 1336 C CA . GLU A 1 173 ? -18.802 -14.150 -7.621 1.00 55.22 173 GLU A CA 1
ATOM 1337 C C . GLU A 1 173 ? -20.002 -14.866 -6.995 1.00 55.22 173 GLU A C 1
ATOM 1339 O O . GLU A 1 173 ? -20.890 -15.362 -7.695 1.00 55.22 173 GLU A O 1
ATOM 1344 N N . PHE A 1 174 ? -20.026 -14.938 -5.668 1.00 61.41 174 PHE A N 1
ATOM 1345 C CA . PHE A 1 174 ? -21.173 -15.427 -4.920 1.00 61.41 174 PHE A CA 1
ATOM 1346 C C . PHE A 1 174 ? -21.405 -14.532 -3.707 1.00 61.41 174 PHE A C 1
ATOM 1348 O O . PHE A 1 174 ? -20.468 -14.069 -3.064 1.00 61.41 174 PHE A O 1
ATOM 1355 N N . GLU A 1 175 ? -22.673 -14.291 -3.402 1.00 54.66 175 GLU A N 1
ATOM 1356 C CA . GLU A 1 175 ? -23.092 -13.579 -2.201 1.00 54.66 175 GLU A CA 1
ATOM 1357 C C . GLU A 1 175 ? -23.491 -14.626 -1.159 1.00 54.66 175 GLU A C 1
ATOM 1359 O O . GLU A 1 175 ? -24.498 -15.325 -1.330 1.00 54.66 175 GLU A O 1
ATOM 1364 N N . ASP A 1 176 ? -22.701 -14.765 -0.093 1.00 60.00 176 ASP A N 1
ATOM 1365 C CA . ASP A 1 176 ? -23.092 -15.604 1.035 1.00 60.00 176 ASP A CA 1
ATOM 1366 C C . ASP A 1 176 ? -24.082 -14.846 1.931 1.00 60.00 176 ASP A C 1
ATOM 1368 O O . ASP A 1 176 ? -23.781 -13.777 2.457 1.00 60.00 176 ASP A O 1
ATOM 1372 N N . LYS A 1 177 ? -25.291 -15.398 2.083 1.00 64.12 177 LYS A N 1
ATOM 1373 C CA . LYS A 1 177 ? -26.373 -14.841 2.919 1.00 64.12 177 LYS A CA 1
ATOM 1374 C C . LYS A 1 177 ? -26.479 -15.522 4.280 1.00 64.12 177 LYS A C 1
ATOM 1376 O O . LYS A 1 177 ? -27.462 -15.314 4.994 1.00 64.12 177 LYS A O 1
ATOM 1381 N N . SER A 1 178 ? -25.538 -16.402 4.609 1.00 62.12 178 SER A N 1
ATOM 1382 C CA . SER A 1 178 ? -25.435 -16.982 5.939 1.00 62.12 178 SER A CA 1
ATOM 1383 C C . SER A 1 178 ? -24.853 -15.966 6.926 1.00 62.12 178 SER A C 1
ATOM 1385 O O . SER A 1 178 ? -24.255 -14.967 6.540 1.00 62.12 178 SER A O 1
ATOM 1387 N N . ASP A 1 179 ? -25.072 -16.199 8.220 1.00 60.44 179 ASP A N 1
ATOM 1388 C CA . ASP A 1 179 ? -24.645 -15.326 9.326 1.00 60.44 179 ASP A CA 1
ATOM 1389 C C . ASP A 1 179 ? -23.113 -15.454 9.556 1.00 60.44 179 ASP A C 1
ATOM 1391 O O . ASP A 1 179 ? -22.639 -15.818 10.638 1.00 60.44 179 ASP A O 1
ATOM 1395 N N . MET A 1 180 ? -22.322 -15.274 8.489 1.00 58.25 180 MET A N 1
ATOM 1396 C CA . MET A 1 180 ? -20.866 -15.398 8.496 1.00 58.25 180 MET A CA 1
ATOM 1397 C C . MET A 1 180 ? -20.236 -14.222 9.232 1.00 58.25 180 MET A C 1
ATOM 1399 O O . MET A 1 180 ? -20.465 -13.056 8.929 1.00 58.25 180 MET A O 1
ATOM 1403 N N . LYS A 1 181 ? -19.379 -14.548 10.197 1.00 58.97 181 LYS A N 1
ATOM 1404 C CA . LYS A 1 181 ? -18.480 -13.587 10.847 1.00 58.97 181 LYS A CA 1
ATOM 1405 C C . LYS A 1 181 ? -17.247 -13.361 9.974 1.00 58.97 181 LYS A C 1
ATOM 1407 O O . LYS A 1 181 ? -16.889 -14.269 9.229 1.00 58.97 181 LYS A O 1
ATOM 1412 N N . LEU A 1 182 ? -16.553 -12.234 10.147 1.00 55.09 182 LEU A N 1
ATOM 1413 C CA . LEU A 1 182 ? -15.329 -11.879 9.405 1.00 55.09 182 LEU A CA 1
ATOM 1414 C C . LEU A 1 182 ? -14.255 -12.994 9.399 1.00 55.09 182 LEU A C 1
ATOM 1416 O O . LEU A 1 182 ? -13.543 -13.176 8.424 1.00 55.09 182 LEU A O 1
ATOM 1420 N N . GLU A 1 183 ? -14.187 -13.797 10.466 1.00 51.34 183 GLU A N 1
ATOM 1421 C CA . GLU A 1 183 ? -13.233 -14.911 10.615 1.00 51.34 183 GLU A CA 1
ATOM 1422 C C . GLU A 1 183 ? -13.694 -16.236 9.976 1.00 51.34 183 GLU A C 1
ATOM 1424 O O . GLU A 1 183 ? -12.998 -17.255 10.055 1.00 51.34 183 GLU A O 1
ATOM 1429 N N . SER A 1 184 ? -14.900 -16.273 9.406 1.00 57.59 184 SER A N 1
ATOM 1430 C CA . SER A 1 184 ? -15.465 -17.496 8.836 1.00 57.59 184 SER A CA 1
ATOM 1431 C C . SER A 1 184 ? -14.677 -17.865 7.588 1.00 57.59 184 SER A C 1
ATOM 1433 O O . SER A 1 184 ? -14.679 -17.137 6.599 1.00 57.59 184 SER A O 1
ATOM 1435 N N . LYS A 1 185 ? -14.001 -19.012 7.631 1.00 57.91 185 LYS A N 1
ATOM 1436 C CA . LYS A 1 185 ? -13.337 -19.564 6.452 1.00 57.91 185 LYS A CA 1
ATOM 1437 C C . LYS A 1 185 ? -14.391 -20.027 5.459 1.00 57.91 185 LYS A C 1
ATOM 1439 O O . LYS A 1 185 ? -15.255 -20.829 5.816 1.00 57.91 185 LYS A O 1
ATOM 1444 N N . ALA A 1 186 ? -14.289 -19.548 4.226 1.00 59.91 186 ALA A N 1
ATOM 1445 C CA . ALA A 1 186 ? -15.036 -20.097 3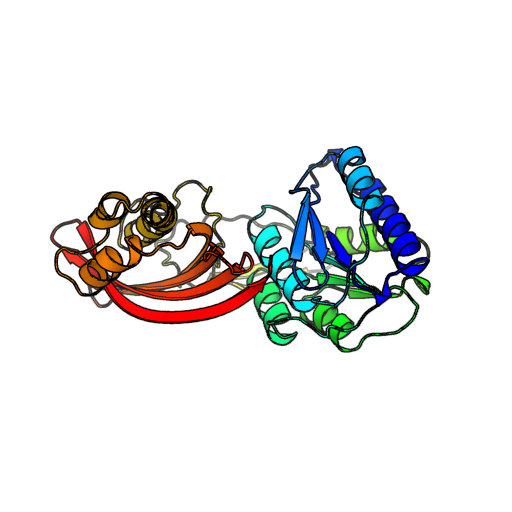.112 1.00 59.91 186 ALA A CA 1
ATOM 1446 C C . ALA A 1 186 ? -14.167 -21.164 2.441 1.00 59.91 186 ALA A C 1
ATOM 1448 O O . ALA A 1 186 ? -13.118 -20.858 1.869 1.00 59.91 186 ALA A O 1
ATOM 1449 N N . ASP A 1 187 ? -14.593 -22.422 2.524 1.00 61.50 187 ASP A N 1
ATOM 1450 C CA . ASP A 1 187 ? -14.025 -23.480 1.696 1.00 61.50 187 ASP A CA 1
ATOM 1451 C C . ASP A 1 187 ? -14.717 -23.431 0.335 1.00 61.50 187 ASP A C 1
ATOM 1453 O O . ASP A 1 187 ? -15.870 -23.841 0.188 1.00 61.50 187 ASP A O 1
ATOM 1457 N N . ILE A 1 188 ? -14.014 -22.905 -0.665 1.00 65.25 188 ILE A N 1
ATOM 1458 C CA . ILE A 1 188 ? -14.502 -22.831 -2.036 1.00 65.25 188 ILE A CA 1
ATOM 1459 C C . ILE A 1 188 ? -13.979 -24.061 -2.779 1.00 65.25 188 ILE A C 1
ATOM 1461 O O . ILE A 1 188 ? -12.777 -24.241 -2.986 1.00 65.25 188 ILE A O 1
ATOM 1465 N N . GLU A 1 189 ? -14.896 -24.932 -3.187 1.00 67.75 189 GLU A N 1
ATOM 1466 C CA . GLU A 1 189 ? -14.608 -26.018 -4.119 1.00 67.75 189 GLU A CA 1
ATOM 1467 C C . GLU A 1 189 ? -15.082 -25.603 -5.512 1.00 67.75 189 GLU A C 1
ATOM 1469 O O . GLU A 1 189 ? -16.281 -25.466 -5.758 1.00 67.75 189 GLU A O 1
ATOM 1474 N N . ALA A 1 190 ? -14.136 -25.404 -6.429 1.00 68.38 190 ALA A N 1
ATOM 1475 C CA . ALA A 1 190 ? -14.431 -25.122 -7.824 1.00 68.38 190 ALA A CA 1
ATOM 1476 C C . ALA A 1 190 ? -14.163 -26.382 -8.654 1.00 68.38 190 ALA A C 1
ATOM 1478 O O . ALA A 1 190 ? -13.045 -26.895 -8.716 1.00 68.38 190 ALA A O 1
ATOM 1479 N N . GLY A 1 191 ? -15.216 -26.901 -9.283 1.00 68.50 191 GLY A N 1
ATOM 1480 C CA . GLY A 1 191 ? -15.150 -28.044 -10.186 1.00 68.50 191 GLY A CA 1
ATOM 1481 C C . GLY A 1 191 ? -15.433 -27.624 -11.622 1.00 68.50 191 GLY A C 1
ATOM 1482 O O . GLY A 1 191 ? -16.454 -26.999 -11.893 1.00 68.50 191 GLY A O 1
ATOM 1483 N N . TYR A 1 192 ? -14.569 -28.019 -12.552 1.00 68.31 192 TYR A N 1
ATOM 1484 C CA . TYR A 1 192 ? -14.835 -27.945 -13.985 1.00 68.31 192 TYR A CA 1
ATOM 1485 C C . TYR A 1 192 ? -15.133 -29.345 -14.524 1.00 68.31 192 TYR A C 1
ATOM 1487 O O . TYR A 1 192 ? -14.396 -30.296 -14.254 1.00 68.31 192 TYR A O 1
ATOM 1495 N N . LYS A 1 193 ? -16.200 -29.490 -15.315 1.00 66.50 193 LYS A N 1
ATOM 1496 C CA . LYS A 1 193 ? -16.538 -30.753 -15.979 1.00 66.50 193 LYS A CA 1
ATOM 1497 C C . LYS A 1 193 ? -17.049 -30.506 -17.396 1.00 66.50 193 LYS A C 1
ATOM 1499 O O . LYS A 1 193 ? -18.083 -29.870 -17.578 1.00 66.50 193 LYS A O 1
ATOM 1504 N N . SER A 1 194 ? -16.349 -31.063 -18.378 1.00 70.88 194 SER A N 1
ATOM 1505 C CA . SER A 1 194 ? -16.764 -31.175 -19.776 1.00 70.88 194 SER A CA 1
ATOM 1506 C C . SER A 1 194 ? -17.151 -32.624 -20.119 1.00 70.88 194 SER A C 1
ATOM 1508 O O . SER A 1 194 ? -17.183 -33.501 -19.250 1.00 70.88 194 SER A O 1
ATOM 1510 N N . VAL A 1 195 ? -17.482 -32.879 -21.391 1.00 66.31 195 VAL A N 1
ATOM 1511 C CA . VAL A 1 195 ? -17.775 -34.231 -21.905 1.00 66.31 195 VAL A CA 1
ATOM 1512 C C . VAL A 1 195 ? -16.520 -35.116 -21.917 1.00 66.31 195 VAL A C 1
ATOM 1514 O O . VAL A 1 195 ? -16.631 -36.323 -21.723 1.00 66.31 195 VAL A O 1
ATOM 1517 N N . GLU A 1 196 ? -15.336 -34.528 -22.112 1.00 55.69 196 GLU A N 1
ATOM 1518 C CA . GLU A 1 196 ? -14.072 -35.260 -22.294 1.00 55.69 196 GLU A CA 1
ATOM 1519 C C . GLU A 1 196 ? -13.175 -35.264 -21.052 1.00 55.69 196 GLU A C 1
ATOM 1521 O O . GLU A 1 196 ? -12.426 -36.216 -20.841 1.00 55.69 196 GLU A O 1
ATOM 1526 N N . TYR A 1 197 ? -13.241 -34.232 -20.210 1.00 63.12 197 TYR A N 1
ATOM 1527 C CA . TYR A 1 197 ? -12.397 -34.122 -19.024 1.00 63.12 197 TYR A CA 1
ATOM 1528 C C . TYR A 1 197 ? -13.063 -33.297 -17.929 1.00 63.12 197 TYR A C 1
ATOM 1530 O O . TYR A 1 197 ? -14.000 -32.533 -18.147 1.00 63.12 197 TYR A O 1
ATOM 1538 N N . GLY A 1 198 ? -12.555 -33.445 -16.717 1.00 66.62 198 GLY A N 1
ATOM 1539 C CA . GLY A 1 198 ? -12.947 -32.622 -15.592 1.00 66.62 198 GLY A CA 1
ATOM 1540 C C . GLY A 1 198 ? -11.868 -32.629 -14.526 1.00 66.62 198 GLY A C 1
ATOM 1541 O O . GLY A 1 198 ? -10.968 -33.468 -14.537 1.00 66.62 198 GLY A O 1
ATOM 1542 N N . GLY A 1 199 ? -11.973 -31.683 -13.610 1.00 70.62 199 GLY A N 1
ATOM 1543 C CA . GLY A 1 199 ? -11.085 -31.531 -12.472 1.00 70.62 199 GLY A CA 1
ATOM 1544 C C . GLY A 1 199 ? -11.754 -30.673 -11.412 1.00 70.62 199 GLY A C 1
ATOM 1545 O O . GLY A 1 199 ? -12.708 -29.949 -11.692 1.00 70.62 199 GLY A O 1
ATOM 1546 N N . SER A 1 200 ? -11.269 -30.766 -10.185 1.00 73.62 200 SER A N 1
ATOM 1547 C CA . SER A 1 200 ? -11.720 -29.926 -9.081 1.00 73.62 200 SER A CA 1
ATOM 1548 C C . SER A 1 200 ? -10.511 -29.385 -8.345 1.00 73.62 200 SER A C 1
ATOM 1550 O O . SER A 1 200 ? -9.571 -30.137 -8.079 1.00 73.62 200 SER A O 1
ATOM 1552 N N . CYS A 1 201 ? -10.553 -28.113 -7.975 1.00 61.12 201 CYS A N 1
ATOM 1553 C CA . CYS A 1 201 ? -9.649 -27.540 -6.994 1.00 61.12 201 CYS A CA 1
ATOM 1554 C C . CYS A 1 201 ? -10.436 -27.172 -5.733 1.00 61.12 201 CYS A C 1
ATOM 1556 O O . CYS A 1 201 ? -11.620 -26.834 -5.777 1.00 61.12 201 CYS A O 1
ATOM 1558 N N . LYS A 1 202 ? -9.762 -27.281 -4.591 1.00 65.81 202 LYS A N 1
ATOM 1559 C CA . LYS A 1 202 ? -10.254 -26.785 -3.309 1.00 65.81 202 LYS A CA 1
ATOM 1560 C C . LYS A 1 202 ? -9.347 -25.655 -2.877 1.00 65.81 202 LYS A C 1
ATOM 1562 O O . LYS A 1 202 ? -8.130 -25.832 -2.850 1.00 65.81 202 LYS A O 1
ATOM 1567 N N . TYR A 1 203 ? -9.948 -24.525 -2.548 1.00 56.56 203 TYR A N 1
ATOM 1568 C CA . TYR A 1 203 ? -9.261 -23.347 -2.059 1.00 56.56 203 TYR A CA 1
ATOM 1569 C C . TYR A 1 203 ? -9.987 -22.844 -0.814 1.00 56.56 203 TYR A C 1
ATOM 1571 O O . TYR A 1 203 ? -11.185 -22.576 -0.852 1.00 56.56 203 TYR A O 1
ATOM 1579 N N . SER A 1 204 ? -9.269 -22.742 0.300 1.00 53.66 204 SER A N 1
ATOM 1580 C CA . SER A 1 204 ? -9.799 -22.118 1.511 1.00 53.66 204 SER A CA 1
ATOM 1581 C C . SER A 1 204 ? -9.397 -20.651 1.505 1.00 53.66 204 SER A C 1
ATOM 1583 O O . SER A 1 204 ? -8.205 -20.342 1.476 1.00 53.66 204 SER A O 1
ATOM 1585 N N . TYR A 1 205 ? -10.384 -19.763 1.559 1.00 56.38 205 TYR A N 1
ATOM 1586 C CA . TYR A 1 205 ? -10.178 -18.321 1.589 1.00 56.38 205 TYR A CA 1
ATOM 1587 C C . TYR A 1 205 ? -10.646 -17.740 2.924 1.00 56.38 205 TYR A C 1
ATOM 1589 O O . TYR A 1 205 ? -11.721 -18.084 3.427 1.00 56.38 205 TYR A O 1
ATOM 1597 N N . THR A 1 206 ? -9.842 -16.836 3.479 1.00 55.41 206 THR A N 1
ATOM 1598 C CA . THR A 1 206 ? -10.276 -15.921 4.535 1.00 55.41 206 THR A CA 1
ATOM 1599 C C . THR A 1 206 ? -10.398 -14.537 3.900 1.00 55.41 206 THR A C 1
ATOM 1601 O O . THR A 1 206 ? -9.389 -14.049 3.388 1.00 55.41 206 THR A O 1
ATOM 1604 N N . PRO A 1 207 ? -11.588 -13.911 3.908 1.00 54.41 207 PRO A N 1
ATOM 1605 C CA . PRO A 1 207 ? -11.765 -12.550 3.419 1.00 54.41 207 PRO A CA 1
ATOM 1606 C C . PRO A 1 207 ? -10.811 -11.568 4.091 1.00 54.41 207 PRO A C 1
ATOM 1608 O O . PRO A 1 207 ? -10.933 -11.304 5.280 1.00 54.41 207 PRO A O 1
ATOM 1611 N N . ASN A 1 208 ? -9.895 -11.006 3.303 1.00 61.09 208 ASN A N 1
ATOM 1612 C CA . ASN A 1 208 ? -9.128 -9.819 3.664 1.00 61.09 208 ASN A CA 1
ATOM 1613 C C . ASN A 1 208 ? -9.556 -8.722 2.696 1.00 61.09 208 ASN A C 1
ATOM 1615 O O . ASN A 1 208 ? -9.183 -8.737 1.521 1.00 61.09 208 ASN A O 1
ATOM 1619 N N . VAL A 1 209 ? -10.402 -7.813 3.170 1.00 65.81 209 VAL A N 1
ATOM 1620 C CA . VAL A 1 209 ? -10.835 -6.666 2.376 1.00 65.81 209 VAL A CA 1
ATOM 1621 C C . VAL A 1 209 ? -9.976 -5.486 2.791 1.00 65.81 209 VAL A C 1
ATOM 1623 O O . VAL A 1 209 ? -10.185 -4.909 3.857 1.00 65.81 209 VAL A O 1
ATOM 1626 N N . LEU A 1 210 ? -9.003 -5.143 1.946 1.00 76.94 210 LEU A N 1
ATOM 1627 C CA . LEU A 1 210 ? -8.280 -3.889 2.083 1.00 76.94 210 LEU A CA 1
ATOM 1628 C C . LEU A 1 210 ? -9.198 -2.759 1.617 1.00 76.94 210 LEU A C 1
ATOM 1630 O O . LEU A 1 210 ? -9.555 -2.667 0.442 1.00 76.94 210 LEU A O 1
ATOM 1634 N N . LEU A 1 211 ? -9.611 -1.916 2.552 1.00 79.25 211 LEU A N 1
ATOM 1635 C CA . LEU A 1 211 ? -10.523 -0.812 2.303 1.00 79.25 211 LEU A CA 1
ATOM 1636 C C . LEU A 1 211 ? -9.722 0.465 2.136 1.00 79.25 211 LEU A C 1
ATOM 1638 O O . LEU A 1 211 ? -8.902 0.811 2.981 1.00 79.25 211 LEU A O 1
ATOM 1642 N N . SER A 1 212 ? -9.992 1.201 1.061 1.00 80.50 212 SER A N 1
ATOM 1643 C CA . SER A 1 212 ? -9.500 2.572 0.951 1.00 80.50 212 SER A CA 1
ATOM 1644 C C . SER A 1 212 ? -10.217 3.458 1.968 1.00 80.50 212 SER A C 1
ATOM 1646 O O . SER A 1 212 ? -11.435 3.351 2.136 1.00 80.50 212 SER A O 1
ATOM 1648 N N . ALA A 1 213 ? -9.505 4.419 2.555 1.00 78.50 213 ALA A N 1
ATOM 1649 C CA . ALA A 1 213 ? -10.090 5.438 3.428 1.00 78.50 213 ALA A CA 1
ATOM 1650 C C . ALA A 1 213 ? -11.267 6.201 2.786 1.00 78.50 213 ALA A C 1
ATOM 1652 O O . ALA A 1 213 ? -12.136 6.709 3.487 1.00 78.50 213 ALA A O 1
ATOM 1653 N N . LYS A 1 214 ? -11.311 6.272 1.448 1.00 78.94 214 LYS A N 1
ATOM 1654 C CA . LYS A 1 214 ? -12.359 6.966 0.677 1.00 78.94 214 LYS A CA 1
ATOM 1655 C C . LYS A 1 214 ? -13.535 6.075 0.277 1.00 78.94 214 LYS A C 1
ATOM 1657 O O . LYS A 1 214 ? -14.453 6.551 -0.390 1.00 78.94 214 LYS A O 1
ATOM 1662 N N . SER A 1 215 ? -13.485 4.788 0.607 1.00 75.69 215 SER A N 1
ATOM 1663 C CA . SER A 1 215 ? -14.576 3.864 0.314 1.00 75.69 215 SER A CA 1
ATOM 1664 C C . SER A 1 215 ? -15.805 4.175 1.172 1.00 75.69 215 SER A C 1
ATOM 1666 O O . SER A 1 215 ? -15.693 4.696 2.286 1.00 75.69 215 SER A O 1
ATOM 1668 N N . ALA A 1 216 ? -16.990 3.867 0.639 1.00 78.44 216 ALA A N 1
ATOM 1669 C CA . ALA A 1 216 ? -18.227 3.938 1.409 1.00 78.44 216 ALA A CA 1
ATOM 1670 C C . ALA A 1 216 ? -18.144 3.020 2.636 1.00 78.44 216 ALA A C 1
ATOM 1672 O O . ALA A 1 216 ? -17.465 1.996 2.589 1.00 78.44 216 ALA A O 1
ATOM 1673 N N . ASP A 1 217 ? -18.833 3.384 3.715 1.00 76.25 217 ASP A N 1
ATOM 1674 C CA . ASP A 1 217 ? -18.870 2.560 4.924 1.00 76.25 217 ASP A CA 1
ATOM 1675 C C . ASP A 1 217 ? -19.462 1.188 4.615 1.00 76.25 217 ASP A C 1
ATOM 1677 O O . ASP A 1 217 ? -20.551 1.076 4.033 1.00 76.25 217 ASP A O 1
ATOM 1681 N N . ILE A 1 218 ? -18.726 0.145 4.993 1.00 77.56 218 ILE A N 1
ATOM 1682 C CA . ILE A 1 218 ? -19.159 -1.234 4.768 1.00 77.56 218 ILE A CA 1
ATOM 1683 C C . ILE A 1 218 ? -19.834 -1.818 6.010 1.00 77.56 218 ILE A C 1
ATOM 1685 O O . ILE A 1 218 ? -20.736 -2.649 5.875 1.00 77.56 218 ILE A O 1
ATOM 1689 N N . TYR A 1 219 ? -19.468 -1.350 7.209 1.00 82.88 219 TYR A N 1
ATOM 1690 C CA . TYR A 1 219 ? -20.079 -1.764 8.466 1.00 82.88 219 TYR A CA 1
ATOM 1691 C C . TYR A 1 219 ? -21.120 -0.732 8.897 1.00 82.88 219 TYR A C 1
ATOM 1693 O O . TYR A 1 219 ? -20.832 0.448 9.076 1.00 82.88 219 TYR A O 1
ATOM 1701 N N . LYS A 1 220 ? -22.368 -1.178 9.066 1.00 81.94 220 LYS A N 1
ATOM 1702 C CA . LYS A 1 220 ? -23.499 -0.286 9.382 1.00 81.94 220 LYS A CA 1
ATOM 1703 C C . LYS A 1 220 ? -23.800 -0.193 10.874 1.00 81.94 220 LYS A C 1
ATOM 1705 O O . LYS A 1 220 ? -24.400 0.783 11.315 1.00 81.94 220 LYS A O 1
ATOM 1710 N N . ASP A 1 221 ? -23.435 -1.218 11.631 1.00 85.44 221 ASP A N 1
ATOM 1711 C CA . ASP A 1 221 ? -23.660 -1.335 13.064 1.00 85.44 221 ASP A CA 1
ATOM 1712 C C . ASP A 1 221 ? -22.591 -2.227 13.719 1.00 85.44 221 ASP A C 1
ATOM 1714 O O . ASP A 1 221 ? -21.679 -2.732 13.065 1.00 85.44 221 ASP A O 1
ATOM 1718 N N . GLY A 1 222 ? -22.684 -2.382 15.042 1.00 91.19 222 GLY A N 1
ATOM 1719 C CA . GLY A 1 222 ? -21.766 -3.227 15.804 1.00 91.19 222 GLY A CA 1
ATOM 1720 C C . GLY A 1 222 ? -20.417 -2.570 16.128 1.00 91.19 222 GLY A C 1
ATOM 1721 O O . GLY A 1 222 ? -20.196 -1.392 15.841 1.00 91.19 222 GLY A O 1
ATOM 1722 N N . PRO A 1 223 ? -19.522 -3.306 16.808 1.00 93.50 223 PRO A N 1
ATOM 1723 C CA . PRO A 1 223 ? -18.191 -2.813 17.148 1.00 93.50 223 PRO A CA 1
ATOM 1724 C C . PRO A 1 223 ? -17.318 -2.539 15.910 1.00 93.50 223 PRO A C 1
ATOM 1726 O O . PRO A 1 223 ? -16.445 -1.680 15.971 1.00 93.50 223 PRO A O 1
ATOM 1729 N N . GLU A 1 224 ? -17.558 -3.221 14.790 1.00 92.06 224 GLU A N 1
ATOM 1730 C CA . GLU A 1 224 ? -16.842 -3.052 13.523 1.00 92.06 224 GLU A CA 1
ATOM 1731 C C . GLU A 1 224 ? -17.102 -1.662 12.923 1.00 92.06 224 GLU A C 1
ATOM 1733 O O . GLU A 1 224 ? -16.149 -0.970 12.564 1.00 92.06 224 GLU A O 1
ATOM 1738 N N . ALA A 1 225 ? -18.361 -1.201 12.925 1.00 91.38 225 ALA A N 1
ATOM 1739 C CA . ALA A 1 225 ? -18.725 0.150 12.484 1.00 91.38 225 ALA A CA 1
ATOM 1740 C C . ALA A 1 225 ? -18.092 1.248 13.352 1.00 91.38 225 ALA A C 1
ATOM 1742 O O . ALA A 1 225 ? -17.716 2.305 12.850 1.00 91.38 225 ALA A O 1
ATOM 1743 N N . VAL A 1 226 ? -17.925 0.995 14.655 1.00 96.62 226 VAL A N 1
ATOM 1744 C CA . VAL A 1 226 ? -17.251 1.930 15.572 1.00 96.62 226 VAL A CA 1
ATOM 1745 C C . VAL A 1 226 ? -15.765 2.055 15.239 1.00 96.62 226 VAL A C 1
ATOM 1747 O O . VAL A 1 226 ? -15.236 3.165 15.242 1.00 96.62 226 VAL A O 1
ATOM 1750 N N . VAL A 1 227 ? -15.093 0.940 14.931 1.00 96.50 227 VAL A N 1
ATOM 1751 C CA . VAL A 1 227 ? -13.679 0.953 14.526 1.00 96.50 227 VAL A CA 1
ATOM 1752 C C . VAL A 1 227 ? -13.513 1.614 13.157 1.00 96.50 227 VAL A C 1
ATOM 1754 O O . VAL A 1 227 ? -12.675 2.500 13.027 1.00 96.50 227 VAL A O 1
ATOM 1757 N N . GLU A 1 228 ? -14.330 1.259 12.160 1.00 93.94 228 GLU A N 1
ATOM 1758 C CA . GLU A 1 228 ? -14.296 1.894 10.832 1.00 93.94 228 GLU A CA 1
ATOM 1759 C C . GLU A 1 228 ? -14.511 3.413 10.927 1.00 93.94 228 GLU A C 1
ATOM 1761 O O . GLU A 1 228 ? -13.713 4.187 10.390 1.00 93.94 228 GLU A O 1
ATOM 1766 N N . GLY A 1 229 ? -15.539 3.843 11.665 1.00 95.19 229 GLY A N 1
ATOM 1767 C CA . GLY A 1 229 ? -15.825 5.256 11.892 1.00 95.19 229 GLY A CA 1
ATOM 1768 C C . GLY A 1 229 ? -14.674 5.976 12.593 1.00 95.19 229 GLY A C 1
ATOM 1769 O O . GLY A 1 229 ? -14.278 7.060 12.163 1.00 95.19 229 GLY A O 1
ATOM 1770 N N . TYR A 1 230 ? -14.079 5.369 13.623 1.00 97.19 230 TYR A N 1
ATOM 1771 C CA . TYR A 1 230 ? -12.902 5.929 14.284 1.00 97.19 230 TYR A CA 1
ATOM 1772 C C . TYR A 1 230 ? -11.731 6.118 13.314 1.00 97.19 230 TYR A C 1
ATOM 1774 O O . TYR A 1 230 ? -11.189 7.218 13.243 1.00 97.19 230 TYR A O 1
ATOM 1782 N N . LEU A 1 231 ? -11.365 5.085 12.547 1.00 95.75 231 LEU A N 1
ATOM 1783 C CA . LEU A 1 231 ? -10.223 5.128 11.627 1.00 95.75 231 LEU A CA 1
ATOM 1784 C C . LEU A 1 231 ? -10.389 6.223 10.569 1.00 95.75 231 LEU A C 1
ATOM 1786 O O . LEU A 1 231 ? -9.482 7.032 10.368 1.00 95.75 231 LEU A O 1
ATOM 1790 N N . LYS A 1 232 ? -11.567 6.300 9.936 1.00 94.19 232 LYS A N 1
ATOM 1791 C CA . LYS A 1 232 ? -11.849 7.293 8.886 1.00 94.19 232 LYS A CA 1
ATOM 1792 C C . LYS A 1 232 ? -11.824 8.737 9.396 1.00 94.19 232 LYS A C 1
ATOM 1794 O O . LYS A 1 232 ? -11.448 9.627 8.639 1.00 94.19 232 LYS A O 1
ATOM 1799 N N . ASN A 1 233 ? -12.178 8.972 10.662 1.00 95.38 233 ASN A N 1
ATOM 1800 C CA . ASN A 1 233 ? -12.186 10.313 11.262 1.00 95.38 233 ASN A CA 1
ATOM 1801 C C . ASN A 1 233 ? -10.885 10.662 12.007 1.00 95.38 233 ASN A C 1
ATOM 1803 O O . ASN A 1 233 ? -10.636 11.831 12.296 1.00 95.38 233 ASN A O 1
ATOM 1807 N N . PHE A 1 234 ? -10.024 9.681 12.296 1.00 95.19 234 PHE A N 1
ATOM 1808 C CA . PHE A 1 234 ? -8.799 9.895 13.068 1.00 95.19 234 PHE A CA 1
ATOM 1809 C C . PHE A 1 234 ? -7.833 10.878 12.403 1.00 95.19 234 PHE A C 1
ATOM 1811 O O . PHE A 1 234 ? -7.328 11.793 13.053 1.00 95.19 234 PHE A O 1
ATOM 1818 N N . ALA A 1 235 ? -7.622 10.730 11.095 1.00 92.38 235 ALA A N 1
ATOM 1819 C CA . ALA A 1 235 ? -6.769 11.627 10.323 1.00 92.38 235 ALA A CA 1
ATOM 1820 C C . ALA A 1 235 ? -7.268 13.084 10.363 1.00 92.38 235 ALA A C 1
ATOM 1822 O O . ALA A 1 235 ? -6.473 14.007 10.543 1.00 92.38 235 ALA A O 1
ATOM 1823 N N . GLU A 1 236 ? -8.582 13.300 10.250 1.00 92.75 236 GLU A N 1
ATOM 1824 C CA . GLU A 1 236 ? -9.168 14.643 10.325 1.00 92.75 236 GLU A CA 1
ATOM 1825 C C . GLU A 1 236 ? -9.012 15.242 11.725 1.00 92.75 236 GLU A C 1
ATOM 1827 O O . GLU A 1 236 ? -8.592 16.395 11.852 1.00 92.75 236 GLU A O 1
ATOM 1832 N N . ALA A 1 237 ? -9.242 14.445 12.776 1.00 95.50 237 ALA A N 1
ATOM 1833 C CA . ALA A 1 237 ? -9.010 14.862 14.156 1.00 95.50 237 ALA A CA 1
ATOM 1834 C C . ALA A 1 237 ? -7.564 15.345 14.354 1.00 95.50 237 ALA A C 1
ATOM 1836 O O . ALA A 1 237 ? -7.343 16.429 14.890 1.00 95.50 237 ALA A O 1
ATOM 1837 N N . MET A 1 238 ? -6.579 14.584 13.861 1.00 94.62 238 MET A N 1
ATOM 1838 C CA . MET A 1 238 ? -5.157 14.951 13.911 1.00 94.62 238 MET A CA 1
ATOM 1839 C C . MET A 1 238 ? -4.860 16.251 13.156 1.00 94.62 238 MET A C 1
ATOM 1841 O O . MET A 1 238 ? -4.205 17.148 13.684 1.00 94.62 238 MET A O 1
ATOM 1845 N N . ASN A 1 239 ? -5.357 16.380 11.924 1.00 93.38 239 ASN A N 1
ATOM 1846 C CA . ASN A 1 239 ? -5.048 17.527 11.069 1.00 93.38 239 ASN A CA 1
ATOM 1847 C C . ASN A 1 239 ? -5.699 18.829 11.559 1.00 93.38 239 ASN A C 1
ATOM 1849 O O . ASN A 1 239 ? -5.131 19.910 11.377 1.00 93.38 239 ASN A O 1
ATOM 1853 N N . THR A 1 240 ? -6.862 18.738 12.206 1.00 94.56 240 THR A N 1
ATOM 1854 C CA . THR A 1 240 ? -7.595 19.890 12.758 1.00 94.56 240 THR A CA 1
ATOM 1855 C C . THR A 1 240 ? -7.308 20.141 14.240 1.00 94.56 240 THR A C 1
ATOM 1857 O O . THR A 1 240 ? -7.614 21.219 14.750 1.00 94.56 240 THR A O 1
ATOM 1860 N N . ASN A 1 241 ? -6.642 19.204 14.924 1.00 95.25 241 ASN A N 1
ATOM 1861 C CA . ASN A 1 241 ? -6.499 19.142 16.383 1.00 95.25 241 ASN A CA 1
ATOM 1862 C C . ASN A 1 241 ? -7.852 19.117 17.127 1.00 95.25 241 ASN A C 1
ATOM 1864 O O . ASN A 1 241 ? -7.931 19.558 18.282 1.00 95.25 241 ASN A O 1
ATOM 1868 N N . ASP A 1 242 ? -8.912 18.618 16.484 1.00 96.44 242 ASP A N 1
ATOM 1869 C CA . ASP A 1 242 ? -10.251 18.515 17.058 1.00 96.44 242 ASP A CA 1
ATOM 1870 C C . ASP A 1 242 ? -10.544 17.080 17.515 1.00 96.44 242 ASP A C 1
ATOM 1872 O O . ASP A 1 242 ? -10.859 16.185 16.736 1.00 96.44 242 ASP A O 1
ATOM 1876 N N . PHE A 1 243 ? -10.452 16.849 18.826 1.00 97.44 243 PHE A N 1
ATOM 1877 C CA . PHE A 1 243 ? -10.742 15.539 19.408 1.00 97.44 243 PHE A CA 1
ATOM 1878 C C . PHE A 1 243 ? -12.231 15.160 19.320 1.00 97.44 243 PHE A C 1
ATOM 1880 O O . PHE A 1 243 ? -12.573 13.979 19.437 1.00 97.44 243 PHE A O 1
ATOM 1887 N N . SER A 1 244 ? -13.132 16.128 19.109 1.00 97.31 244 SER A N 1
ATOM 1888 C CA . SER A 1 244 ? -14.567 15.849 19.040 1.00 97.31 244 SER A CA 1
ATOM 1889 C C . SER A 1 244 ? -14.926 14.933 17.865 1.00 97.31 244 SER A C 1
ATOM 1891 O O . SER A 1 244 ? -15.794 14.076 18.044 1.00 97.31 244 SER A O 1
ATOM 1893 N N . GLU A 1 245 ? -14.157 15.001 16.772 1.00 96.81 245 GLU A N 1
ATOM 1894 C CA . GLU A 1 245 ? -14.276 14.175 15.557 1.00 96.81 245 GLU A CA 1
ATOM 1895 C C . GLU A 1 245 ? -14.188 12.665 15.828 1.00 96.81 245 GLU A C 1
ATOM 1897 O O . GLU A 1 245 ? -14.790 11.856 15.123 1.00 96.81 245 GLU A O 1
ATOM 1902 N N . ILE A 1 246 ? -13.466 12.262 16.880 1.00 97.50 246 ILE A N 1
ATOM 1903 C CA . ILE A 1 246 ? -13.304 10.846 17.253 1.00 97.50 246 ILE A CA 1
ATOM 1904 C C . ILE A 1 246 ? -13.879 10.492 18.621 1.00 97.50 246 ILE A C 1
ATOM 1906 O O . ILE A 1 246 ? -14.055 9.312 18.925 1.00 97.50 246 ILE A O 1
ATOM 1910 N N . SER A 1 247 ? -14.184 11.484 19.459 1.00 97.19 247 SER A N 1
ATOM 1911 C CA . SER A 1 247 ? -14.614 11.261 20.845 1.00 97.19 247 SER A CA 1
ATOM 1912 C C . SER A 1 247 ? -15.863 10.379 20.969 1.00 97.19 247 SER A C 1
ATOM 1914 O O . SER A 1 247 ? -15.965 9.616 21.926 1.00 97.19 247 SER A O 1
ATOM 1916 N N . GLY A 1 248 ? -16.773 10.424 19.986 1.00 96.56 248 GLY A N 1
ATOM 1917 C CA . GLY A 1 248 ? -18.003 9.624 19.963 1.00 96.56 248 GLY A CA 1
ATOM 1918 C C . GLY A 1 248 ? -17.788 8.113 19.816 1.00 96.56 248 GLY A C 1
ATOM 1919 O O . GLY A 1 248 ? -18.663 7.341 20.193 1.00 96.56 248 GLY A O 1
ATOM 1920 N N . TYR A 1 249 ? -16.624 7.678 19.325 1.00 97.56 249 TYR A N 1
ATOM 1921 C CA . TYR A 1 249 ? -16.274 6.256 19.205 1.00 97.56 249 TYR A CA 1
ATOM 1922 C C . TYR A 1 249 ? -15.609 5.701 20.473 1.00 97.56 249 TYR A C 1
ATOM 1924 O O . TYR A 1 249 ? -15.377 4.495 20.594 1.00 97.56 249 TYR A O 1
ATOM 1932 N N . LEU A 1 250 ? -15.254 6.575 21.420 1.00 98.06 250 LEU A N 1
ATOM 1933 C CA . LEU A 1 250 ? -14.427 6.260 22.579 1.00 98.06 250 LEU A CA 1
ATOM 1934 C C . LEU A 1 250 ? -15.247 6.369 23.864 1.00 98.06 250 LEU A C 1
ATOM 1936 O O . LEU A 1 250 ? -15.851 7.399 24.154 1.00 98.06 250 LEU A O 1
ATO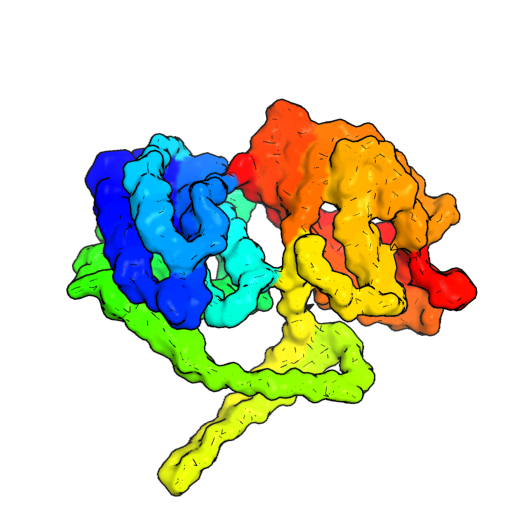M 1940 N N . LYS A 1 251 ? -15.171 5.351 24.722 1.00 97.75 251 LYS A N 1
ATOM 1941 C CA . LYS A 1 251 ? -15.840 5.378 26.025 1.00 97.75 251 LYS A CA 1
ATOM 1942 C C . LYS A 1 251 ? -15.241 6.484 26.884 1.00 97.75 251 LYS A C 1
ATOM 1944 O O . LYS A 1 251 ? -14.043 6.448 27.191 1.00 97.75 251 LYS A O 1
ATOM 1949 N N . ASN A 1 252 ? -16.064 7.432 27.324 1.00 96.75 252 ASN A N 1
ATOM 1950 C CA . ASN A 1 252 ? -15.598 8.579 28.104 1.00 96.75 252 ASN A CA 1
ATOM 1951 C C . ASN A 1 252 ? -14.796 8.146 29.351 1.00 96.75 252 ASN A C 1
ATOM 1953 O O . ASN A 1 252 ? -15.211 7.280 30.125 1.00 96.75 252 ASN A O 1
ATOM 1957 N N . GLY A 1 253 ? -13.616 8.745 29.532 1.00 96.31 253 GLY A N 1
ATOM 1958 C CA . GLY A 1 253 ? -12.722 8.503 30.667 1.00 96.31 253 GLY A CA 1
ATOM 1959 C C . GLY A 1 253 ? -11.908 7.204 30.601 1.00 96.31 253 GLY A C 1
ATOM 1960 O O . GLY A 1 253 ? -11.088 6.963 31.501 1.00 96.31 253 GLY A O 1
ATOM 1961 N N . SER A 1 254 ? -12.100 6.392 29.559 1.00 98.19 254 SER A N 1
ATOM 1962 C CA . SER A 1 254 ? -11.337 5.166 29.317 1.00 98.19 254 SER A CA 1
ATOM 1963 C C . SER A 1 254 ? -9.858 5.445 28.985 1.00 98.19 254 SER A C 1
ATOM 1965 O O . SER A 1 254 ? -9.497 6.585 28.668 1.00 98.19 254 SER A O 1
ATOM 1967 N N . PRO A 1 255 ? -8.973 4.434 29.086 1.00 98.38 255 PRO A N 1
ATOM 1968 C CA . PRO A 1 255 ? -7.578 4.561 28.669 1.00 98.38 255 PRO A CA 1
ATOM 1969 C C . PRO A 1 255 ? -7.397 5.127 27.255 1.00 98.38 255 PRO A C 1
ATOM 1971 O O . PRO A 1 255 ? -6.697 6.127 27.113 1.00 98.38 255 PRO A O 1
ATOM 1974 N N . ILE A 1 256 ? -8.078 4.562 26.246 1.00 97.94 256 ILE A N 1
ATOM 1975 C CA . ILE A 1 256 ? -7.958 5.038 24.855 1.00 97.94 256 ILE A CA 1
ATOM 1976 C C . ILE A 1 256 ? -8.442 6.481 24.707 1.00 97.94 256 ILE A C 1
ATOM 1978 O O . ILE A 1 256 ? -7.785 7.272 24.044 1.00 97.94 256 ILE A O 1
ATOM 1982 N N . TYR A 1 257 ? -9.531 6.857 25.386 1.00 98.38 257 TYR A N 1
ATOM 1983 C CA . TYR A 1 257 ? -10.059 8.222 25.355 1.00 98.38 257 TYR A CA 1
ATOM 1984 C C . TYR A 1 257 ? -9.001 9.236 25.805 1.00 98.38 257 TYR A C 1
ATOM 1986 O O . TYR A 1 257 ? -8.708 10.199 25.105 1.00 98.38 257 TYR A O 1
ATOM 1994 N N . LYS A 1 258 ? -8.380 8.991 26.965 1.00 97.75 258 LYS A N 1
ATOM 1995 C CA . LYS A 1 258 ? -7.363 9.885 27.549 1.00 97.75 258 LYS A CA 1
ATOM 1996 C C . LYS A 1 258 ? -6.067 9.924 26.749 1.00 97.75 258 LYS A C 1
ATOM 1998 O O . LYS A 1 258 ? -5.346 10.920 26.796 1.00 97.75 258 LYS A O 1
ATOM 2003 N N . GLU A 1 259 ? -5.716 8.814 26.113 1.00 97.06 259 GLU A N 1
ATOM 2004 C CA . GLU A 1 259 ? -4.539 8.723 25.257 1.00 97.06 259 GLU A CA 1
ATOM 2005 C C . GLU A 1 259 ? -4.750 9.522 23.971 1.00 97.06 259 GLU A C 1
ATOM 2007 O O . GLU A 1 259 ? -3.935 10.386 23.646 1.00 97.06 259 GLU A O 1
ATOM 2012 N N . GLN A 1 260 ? -5.886 9.307 23.308 1.00 97.00 260 GLN A N 1
ATOM 2013 C CA . GLN A 1 260 ? -6.203 9.937 22.032 1.00 97.00 260 GLN A CA 1
ATOM 2014 C C . GLN A 1 260 ? -6.497 11.434 22.160 1.00 97.00 260 GLN A C 1
ATOM 2016 O O . GLN A 1 260 ? -6.044 12.206 21.321 1.00 97.00 260 GLN A O 1
ATOM 2021 N N . GLU A 1 261 ? -7.109 11.878 23.262 1.00 97.00 261 GLU A N 1
ATOM 2022 C CA . GLU A 1 261 ? -7.282 13.307 23.570 1.00 97.00 261 GLU A CA 1
ATOM 2023 C C . GLU A 1 261 ? -5.943 14.066 23.566 1.00 97.00 261 GLU A C 1
ATOM 2025 O O . GLU A 1 261 ? -5.858 15.198 23.096 1.00 97.00 261 GLU A O 1
ATOM 2030 N N . LYS A 1 262 ? -4.867 13.432 24.049 1.00 96.44 262 LYS A N 1
ATOM 2031 C CA . LYS A 1 262 ? -3.516 14.015 24.026 1.00 96.44 262 LYS A CA 1
ATOM 2032 C C . LYS A 1 262 ? -2.839 13.847 22.675 1.00 96.44 262 LYS A C 1
ATOM 2034 O O . LYS A 1 262 ? -2.076 14.722 22.271 1.00 96.44 262 LYS A O 1
ATOM 2039 N N . TYR A 1 263 ? -3.056 12.710 22.021 1.00 94.31 263 TYR A N 1
ATOM 2040 C CA . TYR A 1 263 ? -2.404 12.386 20.759 1.00 94.31 263 TYR A CA 1
ATOM 2041 C C . TYR A 1 263 ? -2.871 13.315 19.628 1.00 94.31 263 TYR A C 1
ATOM 2043 O O . TYR A 1 263 ? -2.022 13.838 18.911 1.00 94.31 263 TYR A O 1
ATOM 2051 N N . VAL A 1 264 ? -4.169 13.638 19.573 1.00 95.50 264 VAL A N 1
ATOM 2052 C CA . VAL A 1 264 ? -4.767 14.603 18.626 1.00 95.50 264 VAL A CA 1
ATOM 2053 C C . VAL A 1 264 ? -4.156 16.004 18.711 1.00 95.50 264 VAL A C 1
ATOM 2055 O O . VAL A 1 264 ? -4.175 16.754 17.747 1.00 95.50 264 VAL A O 1
ATOM 2058 N N . GLN A 1 265 ? -3.545 16.361 19.842 1.00 93.19 265 GLN A N 1
ATOM 2059 C CA . GLN A 1 265 ? -2.883 17.658 20.025 1.00 93.19 265 GLN A CA 1
ATOM 2060 C C . GLN A 1 265 ? -1.416 17.668 19.553 1.00 93.19 265 GLN A C 1
ATOM 2062 O O . GLN A 1 265 ? -0.691 18.651 19.756 1.00 93.19 265 GLN A O 1
ATOM 2067 N N . ARG A 1 266 ? -0.910 16.561 18.992 1.00 91.69 266 ARG A N 1
ATOM 2068 C CA . ARG A 1 266 ? 0.468 16.484 18.489 1.00 91.69 266 ARG A CA 1
ATOM 2069 C C . ARG A 1 266 ? 0.554 17.167 17.129 1.00 91.69 266 ARG A C 1
ATOM 2071 O O . ARG A 1 266 ? -0.310 17.023 16.284 1.00 91.69 266 ARG A O 1
ATOM 2078 N N . LYS A 1 267 ? 1.672 17.855 16.883 1.00 86.94 267 LYS A N 1
ATOM 2079 C CA . LYS A 1 267 ? 1.968 18.522 15.602 1.00 86.94 267 LYS A CA 1
ATOM 2080 C C . LYS A 1 267 ? 2.416 17.520 14.530 1.00 86.94 267 LYS A C 1
ATOM 2082 O O . LYS A 1 267 ? 3.561 17.569 14.075 1.00 86.94 267 LYS A O 1
ATOM 2087 N N . ILE A 1 268 ? 1.537 16.582 14.204 1.00 91.44 268 ILE A N 1
ATOM 2088 C CA . ILE A 1 268 ? 1.715 15.525 13.211 1.00 91.44 268 ILE A CA 1
ATOM 2089 C C . ILE A 1 268 ? 0.523 15.631 12.265 1.00 91.44 268 ILE A C 1
ATOM 2091 O O . ILE A 1 268 ? -0.608 15.719 12.731 1.00 91.44 268 ILE A O 1
ATOM 2095 N N . SER A 1 269 ? 0.778 15.651 10.960 1.00 93.06 269 SER A N 1
ATOM 2096 C CA . SER A 1 269 ? -0.288 15.506 9.971 1.00 93.06 269 SER A CA 1
ATOM 2097 C C . SER A 1 269 ? -0.389 14.042 9.571 1.00 93.06 269 SER A C 1
ATOM 2099 O O . SER A 1 269 ? 0.636 13.393 9.347 1.00 93.06 269 SER A O 1
ATOM 2101 N N . GLU A 1 270 ? -1.611 13.526 9.517 1.00 93.25 270 GLU A N 1
ATOM 2102 C CA . GLU A 1 270 ? -1.891 12.135 9.173 1.00 93.25 270 GLU A CA 1
ATOM 2103 C C . GLU A 1 270 ? -2.977 12.067 8.097 1.00 93.25 270 GLU A C 1
ATOM 2105 O O . GLU A 1 270 ? -3.909 12.867 8.077 1.00 93.25 270 GLU A O 1
ATOM 2110 N N . GLN A 1 271 ? -2.873 11.101 7.193 1.00 93.69 271 GLN A N 1
ATOM 2111 C CA . GLN A 1 271 ? -3.913 10.771 6.227 1.00 93.69 271 GLN A CA 1
ATOM 2112 C C . GLN A 1 271 ? -4.012 9.252 6.149 1.00 93.69 271 GLN A C 1
ATOM 2114 O O . GLN A 1 271 ? -3.058 8.600 5.730 1.00 93.69 271 GLN A O 1
ATOM 2119 N N . LEU A 1 272 ? -5.164 8.695 6.525 1.00 93.62 272 LEU A N 1
ATOM 2120 C CA . LEU A 1 272 ? -5.440 7.276 6.318 1.00 93.62 272 LEU A CA 1
ATOM 2121 C C . LEU A 1 272 ? -5.454 6.988 4.811 1.00 93.62 272 LEU A C 1
ATOM 2123 O O . LEU A 1 272 ? -6.122 7.688 4.044 1.00 93.62 272 LEU A O 1
ATOM 2127 N N . ASP A 1 273 ? -4.703 5.978 4.392 1.00 91.50 273 ASP A N 1
ATOM 2128 C CA . ASP A 1 273 ? -4.686 5.494 3.013 1.00 91.50 273 ASP A CA 1
ATOM 2129 C C . ASP A 1 273 ? -5.611 4.282 2.873 1.00 91.50 273 ASP A C 1
ATOM 2131 O O . ASP A 1 273 ? -6.598 4.316 2.125 1.00 91.50 273 ASP A O 1
ATOM 2135 N N . SER A 1 274 ? -5.349 3.255 3.681 1.00 90.62 274 SER A N 1
ATOM 2136 C CA . SER A 1 274 ? -6.091 2.001 3.688 1.00 90.62 274 SER A CA 1
ATOM 2137 C C . SER A 1 274 ? -6.150 1.362 5.078 1.00 90.62 274 SER A C 1
ATOM 2139 O O . SER A 1 274 ? -5.360 1.677 5.970 1.00 90.62 274 SER A O 1
ATOM 2141 N N . TYR A 1 275 ? -7.114 0.465 5.274 1.00 92.25 275 TYR A N 1
ATOM 2142 C CA . TYR A 1 275 ? -7.212 -0.375 6.465 1.00 92.25 275 TYR A CA 1
ATOM 2143 C C . TYR A 1 275 ? -7.884 -1.713 6.145 1.00 92.25 275 TYR A C 1
ATOM 2145 O O . TYR A 1 275 ? -8.695 -1.819 5.227 1.00 92.25 275 TYR A O 1
ATOM 2153 N N . GLU A 1 276 ? -7.577 -2.732 6.936 1.00 89.06 276 GLU A N 1
ATOM 2154 C CA . GLU A 1 276 ? -8.275 -4.018 6.958 1.00 89.06 276 GLU A CA 1
ATOM 2155 C C . GLU A 1 276 ? -8.590 -4.404 8.409 1.00 89.06 276 GLU A C 1
ATOM 2157 O O . GLU A 1 276 ? -7.798 -4.142 9.318 1.00 89.06 276 GLU A O 1
ATOM 2162 N N . LEU A 1 277 ? -9.746 -5.033 8.640 1.00 90.31 277 LEU A N 1
ATOM 2163 C CA . LEU A 1 277 ? -10.030 -5.717 9.904 1.00 90.31 277 LEU A CA 1
ATOM 2164 C C . LEU A 1 277 ? -9.492 -7.142 9.767 1.00 90.31 277 LEU A C 1
ATOM 2166 O O . LEU A 1 277 ? -9.950 -7.897 8.914 1.00 90.31 277 LEU A O 1
ATOM 2170 N N . THR A 1 278 ? -8.511 -7.503 10.587 1.00 88.69 278 THR A N 1
ATOM 2171 C CA . THR A 1 278 ? -7.794 -8.782 10.485 1.00 88.69 278 THR A CA 1
ATOM 2172 C C . THR A 1 278 ? -8.365 -9.864 11.400 1.00 88.69 278 THR A C 1
ATOM 2174 O O . THR A 1 278 ? -8.137 -11.048 11.161 1.00 88.69 278 THR A O 1
ATOM 2177 N N . ASP A 1 279 ? -9.094 -9.480 12.453 1.00 86.94 279 ASP A N 1
ATOM 2178 C CA . ASP A 1 279 ? -9.655 -10.394 13.456 1.00 86.94 279 ASP A CA 1
ATOM 2179 C C . ASP A 1 279 ? -10.782 -9.702 14.245 1.00 86.94 279 ASP A C 1
ATOM 2181 O O . ASP A 1 279 ? -10.688 -8.508 14.544 1.00 86.94 279 ASP A O 1
ATOM 2185 N N . VAL A 1 280 ? -11.844 -10.431 14.609 1.00 88.31 280 VAL A N 1
ATOM 2186 C CA . VAL A 1 280 ? -13.011 -9.898 15.339 1.00 88.31 280 VAL A CA 1
ATOM 2187 C C . VAL A 1 280 ? -13.491 -10.912 16.386 1.00 88.31 280 VAL A C 1
ATOM 2189 O O . VAL A 1 280 ? -14.372 -11.753 16.162 1.00 88.31 280 VAL A O 1
ATOM 2192 N N . LYS A 1 281 ? -12.974 -10.772 17.609 1.00 89.06 281 LYS A N 1
ATOM 2193 C CA . LYS A 1 281 ? -13.201 -11.710 18.714 1.00 89.06 281 LYS A CA 1
ATOM 2194 C C . LYS A 1 281 ? -14.183 -11.192 19.751 1.00 89.06 281 LYS A C 1
ATOM 2196 O O . LYS A 1 281 ? -13.860 -10.363 20.604 1.00 89.06 281 LYS A O 1
ATOM 2201 N N . TYR A 1 282 ? -15.362 -11.801 19.779 1.00 88.88 282 TYR A N 1
ATOM 2202 C CA . TYR A 1 282 ? -16.361 -11.570 20.820 1.00 88.88 282 TYR A CA 1
ATOM 2203 C C . TYR A 1 282 ? -16.059 -12.379 22.091 1.00 88.88 282 TYR A C 1
ATOM 2205 O O . TYR A 1 282 ? -15.981 -13.607 22.069 1.00 88.88 282 TYR A O 1
ATOM 2213 N N . SER A 1 283 ? -15.978 -11.695 23.233 1.00 88.75 283 SER A N 1
ATOM 2214 C CA . SER A 1 283 ? -15.881 -12.301 24.567 1.00 88.75 283 SER A CA 1
ATOM 2215 C C . SER A 1 283 ? -17.203 -12.116 25.318 1.00 88.75 283 SER A C 1
ATOM 2217 O O . SER A 1 283 ? -17.315 -11.317 26.251 1.00 88.75 283 SER A O 1
ATOM 2219 N N . GLY A 1 284 ? -18.225 -12.864 24.903 1.00 86.81 284 GLY A N 1
ATOM 2220 C CA . GLY A 1 284 ? -19.608 -12.681 25.353 1.00 86.81 284 GLY A CA 1
ATOM 2221 C C . GLY A 1 284 ? -20.358 -11.637 24.517 1.00 86.81 284 GLY A C 1
ATOM 2222 O O . GLY A 1 284 ? -19.918 -11.265 23.436 1.00 86.81 284 GLY A O 1
ATOM 2223 N N . LYS A 1 285 ? -21.518 -11.170 25.002 1.00 88.25 285 LYS A N 1
ATOM 2224 C CA . LYS A 1 285 ? -22.408 -10.275 24.227 1.00 88.25 285 LYS A CA 1
ATOM 2225 C C . LYS A 1 285 ? -21.995 -8.800 24.224 1.00 88.25 285 LYS A C 1
ATOM 2227 O O . LYS A 1 285 ? -22.447 -8.054 23.364 1.00 88.25 285 LYS A O 1
ATOM 2232 N N . ASN A 1 286 ? -21.172 -8.391 25.190 1.00 93.81 286 ASN A N 1
ATOM 2233 C CA . ASN A 1 286 ? -20.902 -6.977 25.474 1.00 93.81 286 ASN A CA 1
ATOM 2234 C C . ASN A 1 286 ? -19.412 -6.622 25.409 1.00 93.81 286 ASN A C 1
ATOM 2236 O O . ASN A 1 286 ? -19.034 -5.547 25.862 1.00 93.81 286 ASN A O 1
ATOM 2240 N N . LYS A 1 287 ? -18.555 -7.531 24.932 1.00 95.62 287 LYS A N 1
ATOM 2241 C CA . LYS A 1 287 ? -17.117 -7.287 24.788 1.00 95.62 287 LYS A CA 1
ATOM 2242 C C . LYS A 1 287 ? -16.628 -7.838 23.464 1.00 95.62 287 LYS A C 1
ATOM 2244 O O . LYS A 1 287 ? -16.921 -8.990 23.146 1.00 95.62 287 LYS A O 1
ATOM 2249 N N . CYS A 1 288 ? -15.862 -7.033 22.748 1.00 95.62 288 CYS A N 1
ATOM 2250 C CA . CYS A 1 288 ? -15.254 -7.398 21.481 1.00 95.62 288 CYS A CA 1
ATOM 2251 C C . CYS A 1 288 ? -13.793 -6.940 21.466 1.00 95.62 288 CYS A C 1
ATOM 2253 O O . CYS A 1 288 ? -13.442 -5.936 22.091 1.00 95.62 288 CYS A O 1
ATOM 2255 N N . LYS A 1 289 ? -12.941 -7.695 20.780 1.00 96.75 289 LYS A N 1
ATOM 2256 C CA . LYS A 1 289 ? -11.623 -7.247 20.352 1.00 96.75 289 LYS A CA 1
ATOM 2257 C C . LYS A 1 289 ? -11.591 -7.251 18.836 1.00 96.75 289 LYS A C 1
ATOM 2259 O O . LYS A 1 289 ? -11.923 -8.274 18.250 1.00 96.75 289 LYS A O 1
ATOM 2264 N N . ILE A 1 290 ? -11.193 -6.137 18.242 1.00 94.94 290 ILE A N 1
ATOM 2265 C CA . ILE A 1 290 ? -11.037 -6.018 16.793 1.00 94.94 290 ILE A CA 1
ATOM 2266 C C . ILE A 1 290 ? -9.579 -5.715 16.515 1.00 94.94 290 ILE A C 1
ATOM 2268 O O . ILE A 1 290 ? -9.059 -4.728 17.035 1.00 94.94 290 ILE A O 1
ATOM 2272 N N . SER A 1 291 ? -8.930 -6.569 15.734 1.00 95.12 291 SER A N 1
ATOM 2273 C CA . SER A 1 291 ? -7.594 -6.305 15.218 1.00 95.12 291 SER A CA 1
ATOM 2274 C C . SER A 1 291 ? -7.683 -5.723 13.818 1.00 95.12 291 SER A C 1
ATOM 2276 O O . SER A 1 291 ? -8.546 -6.097 13.024 1.00 95.12 291 SER A O 1
ATOM 2278 N N . THR A 1 292 ? -6.787 -4.798 13.531 1.00 94.94 292 THR A N 1
ATOM 2279 C CA . THR A 1 292 ? -6.711 -4.065 12.277 1.00 94.94 292 THR A CA 1
ATOM 2280 C C . THR A 1 292 ? -5.276 -4.032 11.787 1.00 94.94 292 THR A C 1
ATOM 2282 O O . THR A 1 292 ? -4.326 -4.144 12.568 1.00 94.94 292 THR A O 1
ATOM 2285 N N . ARG A 1 293 ? -5.127 -3.848 10.481 1.00 94.06 293 ARG A N 1
ATOM 2286 C CA . ARG A 1 293 ? -3.901 -3.360 9.864 1.00 94.06 293 ARG A CA 1
ATOM 2287 C C . ARG A 1 293 ? -4.249 -2.077 9.132 1.00 94.06 293 ARG A C 1
ATOM 2289 O O . ARG A 1 293 ? -5.210 -2.041 8.372 1.00 94.06 293 ARG A O 1
ATOM 2296 N N . GLU A 1 294 ? -3.503 -1.025 9.406 1.00 94.94 294 GLU A N 1
ATOM 2297 C CA . GLU A 1 294 ? -3.826 0.338 8.999 1.00 94.94 294 GLU A CA 1
ATOM 2298 C C . GLU A 1 294 ? -2.598 0.984 8.380 1.00 94.94 294 GLU A C 1
ATOM 2300 O O . GLU A 1 294 ? -1.500 0.889 8.937 1.00 94.94 294 GLU A O 1
ATOM 2305 N N . THR A 1 295 ? -2.792 1.680 7.267 1.00 94.38 295 THR A N 1
ATOM 2306 C CA . THR A 1 295 ? -1.723 2.364 6.547 1.00 94.38 295 THR A CA 1
ATOM 2307 C C . THR A 1 295 ? -2.039 3.852 6.442 1.00 94.38 295 THR A C 1
ATOM 2309 O O . THR A 1 295 ? -3.104 4.249 5.968 1.00 94.38 295 THR A O 1
ATOM 2312 N N . TYR A 1 296 ? -1.097 4.685 6.883 1.00 94.88 296 TYR A N 1
ATOM 2313 C CA . TYR A 1 296 ? -1.222 6.140 6.932 1.00 94.88 296 TYR A CA 1
ATOM 2314 C C . TYR A 1 296 ? -0.054 6.817 6.220 1.00 94.88 296 TYR A C 1
ATOM 2316 O O . TYR A 1 296 ? 1.100 6.421 6.380 1.00 94.88 296 TYR A O 1
ATOM 2324 N N . TYR A 1 297 ? -0.335 7.917 5.529 1.00 94.56 297 TYR A N 1
ATOM 2325 C CA . TYR A 1 297 ? 0.666 8.940 5.250 1.00 94.56 297 TYR A CA 1
ATOM 2326 C C . TYR A 1 297 ? 0.842 9.806 6.497 1.00 94.56 297 TYR A C 1
ATOM 2328 O O . TYR A 1 297 ? -0.108 10.435 6.956 1.00 94.56 297 TYR A O 1
ATOM 2336 N N . VAL A 1 298 ? 2.053 9.843 7.045 1.00 95.06 298 VAL A N 1
ATOM 2337 C CA . VAL A 1 298 ? 2.391 10.557 8.279 1.00 95.06 298 VAL A CA 1
ATOM 2338 C C . VAL A 1 298 ? 3.477 11.583 7.986 1.00 95.06 298 VAL A C 1
ATOM 2340 O O . VAL A 1 298 ? 4.580 11.242 7.554 1.00 95.06 298 VAL A O 1
ATOM 2343 N N . GLN A 1 299 ? 3.186 12.848 8.275 1.00 95.06 299 GLN A N 1
ATOM 2344 C CA . GLN A 1 299 ? 4.109 13.961 8.108 1.00 95.06 299 GLN A CA 1
ATOM 2345 C C . GLN A 1 299 ? 4.424 14.601 9.461 1.00 95.06 299 GLN A C 1
ATOM 2347 O O . GLN A 1 299 ? 3.585 15.243 10.098 1.00 95.06 299 GLN A O 1
ATOM 2352 N N . VAL A 1 300 ? 5.686 14.482 9.875 1.00 92.75 300 VAL A N 1
ATOM 2353 C CA . VAL A 1 300 ? 6.236 15.186 11.043 1.00 92.75 300 VAL A CA 1
ATOM 2354 C C . VAL A 1 300 ? 7.077 16.363 10.558 1.00 92.75 300 VAL A C 1
ATOM 2356 O O . VAL A 1 300 ? 7.829 16.239 9.592 1.00 92.75 300 VAL A O 1
ATOM 2359 N N . ALA A 1 301 ? 6.972 17.519 11.215 1.00 89.56 301 ALA A N 1
ATOM 2360 C CA . ALA A 1 301 ? 7.734 18.705 10.827 1.00 89.56 301 ALA A CA 1
ATOM 2361 C C . ALA A 1 301 ? 9.253 18.430 10.806 1.00 89.56 301 ALA A C 1
ATOM 2363 O O . ALA A 1 301 ? 9.829 17.982 11.799 1.00 89.56 301 ALA A O 1
ATOM 2364 N N . GLY A 1 302 ? 9.902 18.721 9.673 1.00 88.81 302 GLY A N 1
ATOM 2365 C CA . GLY A 1 302 ? 11.344 18.518 9.483 1.00 88.81 302 GLY A CA 1
ATOM 2366 C C . GLY A 1 302 ? 11.771 17.062 9.256 1.00 88.81 302 GLY A C 1
ATOM 2367 O O . GLY A 1 302 ? 12.960 16.759 9.365 1.00 88.81 302 GLY A O 1
ATOM 2368 N N . LYS A 1 303 ? 10.829 16.157 8.973 1.00 91.00 303 LYS A N 1
ATOM 2369 C CA . LYS A 1 303 ? 11.090 14.770 8.568 1.00 91.00 303 LYS A CA 1
ATOM 2370 C C . LYS A 1 303 ? 10.506 14.508 7.174 1.00 91.00 303 LYS A C 1
ATOM 2372 O O . LYS A 1 303 ? 9.575 15.217 6.795 1.00 91.00 303 LYS A O 1
ATOM 2377 N N . PRO A 1 304 ? 11.029 13.526 6.420 1.00 89.06 304 PRO A N 1
ATOM 2378 C CA . PRO A 1 304 ? 10.385 13.065 5.192 1.00 89.06 304 PRO A CA 1
ATOM 2379 C C . PRO A 1 304 ? 8.940 12.624 5.448 1.00 89.06 304 PRO A C 1
ATOM 2381 O O . PRO A 1 304 ? 8.608 12.225 6.572 1.00 89.06 304 PRO A O 1
ATOM 2384 N N . LEU A 1 305 ? 8.100 12.700 4.417 1.00 93.62 305 LEU A N 1
ATOM 2385 C CA . LEU A 1 305 ? 6.787 12.066 4.443 1.00 93.62 305 LEU A CA 1
ATOM 2386 C C . LEU A 1 305 ? 6.995 10.555 4.586 1.00 93.62 305 LEU A C 1
ATOM 2388 O O . LEU A 1 305 ? 7.904 9.990 3.982 1.00 93.62 305 LEU A O 1
ATOM 2392 N N . GLN A 1 306 ? 6.177 9.901 5.405 1.00 94.38 306 GLN A N 1
ATOM 2393 C CA . GLN A 1 306 ? 6.277 8.461 5.613 1.00 94.38 306 GLN A CA 1
ATOM 2394 C C . GLN A 1 306 ? 4.954 7.775 5.314 1.00 94.38 306 GLN A C 1
ATOM 2396 O O . GLN A 1 306 ? 3.923 8.178 5.844 1.00 94.38 306 GLN A O 1
ATOM 2401 N N . LEU A 1 307 ? 4.996 6.698 4.538 1.00 94.75 307 LEU A N 1
ATOM 2402 C CA . LEU A 1 307 ? 3.947 5.691 4.527 1.00 94.75 307 LEU A CA 1
ATOM 2403 C C . LEU A 1 307 ? 4.215 4.737 5.694 1.00 94.75 307 LEU A C 1
ATOM 2405 O O . LEU A 1 307 ? 5.231 4.042 5.723 1.00 94.75 307 LEU A O 1
ATOM 2409 N N . MET A 1 308 ? 3.347 4.760 6.695 1.00 95.12 308 MET A N 1
ATOM 2410 C CA . MET A 1 308 ? 3.466 3.965 7.910 1.00 95.12 308 MET A CA 1
ATOM 2411 C C . MET A 1 308 ? 2.347 2.937 7.952 1.00 95.12 308 MET A C 1
ATOM 2413 O O . MET A 1 308 ? 1.178 3.310 7.901 1.00 95.12 308 MET A O 1
ATOM 2417 N N . THR A 1 309 ? 2.706 1.673 8.146 1.00 94.38 309 THR A N 1
ATOM 2418 C CA . THR A 1 309 ? 1.744 0.604 8.417 1.00 94.38 309 THR A CA 1
ATOM 2419 C C . THR A 1 309 ? 1.843 0.183 9.874 1.00 94.38 309 THR A C 1
ATOM 2421 O O . THR A 1 309 ? 2.942 0.016 10.416 1.00 94.38 309 THR A O 1
ATOM 2424 N N . GLN A 1 310 ? 0.696 0.004 10.518 1.00 95.56 310 GLN A N 1
ATOM 2425 C CA . GLN A 1 310 ? 0.599 -0.495 11.881 1.00 95.56 310 GLN A CA 1
ATOM 2426 C C . GLN A 1 310 ? -0.475 -1.569 12.016 1.00 95.56 310 GLN A C 1
ATOM 2428 O O . GLN A 1 310 ? -1.474 -1.567 11.306 1.00 95.56 310 GLN A O 1
ATOM 2433 N N . GLU A 1 311 ? -0.264 -2.469 12.965 1.00 95.62 311 GLU A N 1
ATOM 2434 C CA . GLU A 1 311 ? -1.264 -3.409 13.447 1.00 95.62 311 GLU A CA 1
ATOM 2435 C C . GLU A 1 311 ? -1.765 -2.922 14.809 1.00 95.62 311 GLU A C 1
ATOM 2437 O O . GLU A 1 311 ? -0.970 -2.686 15.727 1.00 95.62 311 GLU A O 1
ATOM 2442 N N . CYS A 1 312 ? -3.079 -2.771 14.945 1.00 97.12 312 CYS A N 1
ATOM 2443 C CA . CYS A 1 312 ? -3.728 -2.346 16.181 1.00 97.12 312 CYS A CA 1
ATOM 2444 C C . CYS A 1 312 ? -4.723 -3.410 16.630 1.00 97.12 312 CYS A C 1
ATOM 2446 O O . CYS A 1 312 ? -5.312 -4.121 15.825 1.00 97.12 312 CYS A O 1
ATOM 2448 N N . THR A 1 313 ? -4.934 -3.541 17.937 1.00 97.88 313 THR A N 1
ATOM 2449 C CA . THR A 1 313 ? -6.056 -4.315 18.478 1.00 97.88 313 THR A CA 1
ATOM 2450 C C . THR A 1 313 ? -6.844 -3.457 19.448 1.00 97.88 313 THR A C 1
ATOM 2452 O O . THR A 1 313 ? -6.360 -3.111 20.524 1.00 97.88 313 THR A O 1
ATOM 2455 N N . TYR A 1 314 ? -8.085 -3.152 19.096 1.00 98.19 314 TYR A N 1
ATOM 2456 C CA . TYR A 1 314 ? -9.017 -2.354 19.881 1.00 98.19 314 TYR A CA 1
ATOM 2457 C C . TYR A 1 314 ? -9.846 -3.241 20.803 1.00 98.19 314 TYR A C 1
ATOM 2459 O O . TYR A 1 314 ? -10.326 -4.297 20.399 1.00 98.19 314 TYR A O 1
ATOM 2467 N N . VAL A 1 315 ? -10.057 -2.807 22.047 1.00 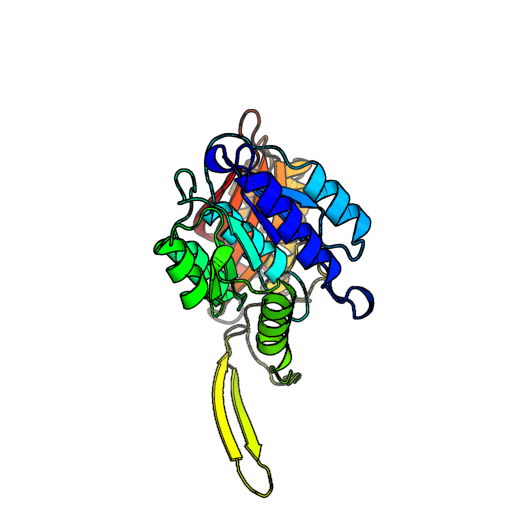98.25 315 VAL A N 1
ATOM 2468 C CA . VAL A 1 315 ? -11.008 -3.434 22.976 1.00 98.25 315 VAL A CA 1
ATOM 2469 C C . VAL A 1 315 ? -12.262 -2.581 23.044 1.00 98.25 315 VAL A C 1
ATOM 2471 O O . VAL A 1 315 ? -12.201 -1.430 23.479 1.00 98.25 315 VAL A O 1
ATOM 2474 N N . LEU A 1 316 ? -13.401 -3.163 22.687 1.00 98.25 316 LEU A N 1
ATOM 2475 C CA . LEU A 1 316 ? -14.701 -2.507 22.709 1.00 98.25 316 LEU A CA 1
ATOM 2476 C C . LEU A 1 316 ? -15.604 -3.127 23.772 1.00 98.25 316 LEU A C 1
ATOM 2478 O O . LEU A 1 316 ? -15.633 -4.348 23.963 1.00 98.25 316 LEU A O 1
ATOM 2482 N N . GLU A 1 317 ? -16.369 -2.278 24.449 1.00 97.50 317 GLU A N 1
ATOM 2483 C CA . GLU A 1 317 ? -17.425 -2.693 25.367 1.00 97.50 317 GLU A CA 1
ATOM 2484 C C . GLU A 1 317 ? -18.766 -2.125 24.910 1.00 97.50 317 GLU A C 1
ATOM 2486 O O . GLU A 1 317 ? -18.847 -0.994 24.435 1.00 97.50 317 GLU A O 1
ATOM 2491 N N . LYS A 1 318 ? -19.828 -2.912 25.084 1.00 95.12 318 LYS A N 1
ATOM 2492 C CA . LYS A 1 318 ? -21.192 -2.477 24.801 1.00 95.12 318 LYS A CA 1
ATOM 2493 C C . LYS A 1 318 ? -21.789 -1.778 26.020 1.00 95.12 318 LYS A C 1
ATOM 2495 O O . LYS A 1 318 ? -21.819 -2.357 27.112 1.00 95.12 318 LYS A O 1
ATOM 2500 N N . ASN A 1 319 ? -22.297 -0.568 25.827 1.00 89.88 319 ASN A N 1
ATOM 2501 C CA . ASN A 1 319 ? -22.942 0.261 26.835 1.00 89.88 319 ASN A CA 1
ATOM 2502 C C . ASN A 1 319 ? -24.379 0.579 26.393 1.00 89.88 319 ASN A C 1
ATOM 2504 O O . ASN A 1 319 ? -24.621 1.403 25.517 1.00 89.88 319 ASN A O 1
ATOM 2508 N N . GLY A 1 320 ? -25.354 -0.134 26.961 1.00 88.94 320 GLY A N 1
ATOM 2509 C CA . GLY A 1 320 ? -26.720 -0.110 26.437 1.00 88.94 320 GLY A CA 1
ATOM 2510 C C . GLY A 1 320 ? -26.779 -0.733 25.039 1.00 88.94 320 GLY A C 1
ATOM 2511 O O . GLY A 1 320 ? -26.503 -1.927 24.884 1.00 88.94 320 GLY A O 1
ATOM 2512 N N . ASN A 1 321 ? -27.148 0.065 24.036 1.00 88.06 321 ASN A N 1
ATOM 2513 C CA . ASN A 1 321 ? -27.195 -0.375 22.639 1.00 88.06 321 ASN A CA 1
ATOM 2514 C C . ASN A 1 321 ? -25.914 -0.060 21.861 1.00 88.06 321 ASN A C 1
ATOM 2516 O O . ASN A 1 321 ? -25.673 -0.714 20.846 1.00 88.06 321 ASN A O 1
ATOM 2520 N N . ASP A 1 322 ? -25.085 0.845 22.376 1.00 93.38 322 ASP A N 1
ATOM 2521 C CA . ASP A 1 322 ? -23.951 1.407 21.652 1.00 93.38 322 ASP A CA 1
ATOM 2522 C C . ASP A 1 322 ? -22.656 0.678 22.013 1.00 93.38 322 ASP A C 1
ATOM 2524 O O . ASP A 1 322 ? -22.483 0.175 23.129 1.00 93.38 322 ASP A O 1
ATOM 2528 N N . TRP A 1 323 ? -21.750 0.583 21.046 1.00 97.56 323 TRP A N 1
ATOM 2529 C CA . TRP A 1 323 ? -20.404 0.063 21.248 1.00 97.56 323 TRP A CA 1
ATOM 2530 C C . TRP A 1 323 ? -19.430 1.227 21.365 1.00 97.56 323 TRP A C 1
ATOM 2532 O O . TRP A 1 323 ? -19.527 2.200 20.627 1.00 97.56 323 TRP A O 1
ATOM 2542 N N . GLU A 1 324 ? -18.481 1.118 22.288 1.00 98.12 324 GLU A N 1
ATOM 2543 C CA . GLU A 1 324 ? -17.484 2.159 22.521 1.00 98.12 324 GLU A CA 1
ATOM 2544 C C . GLU A 1 324 ? -16.109 1.511 22.723 1.00 98.12 324 GLU A C 1
ATOM 2546 O O . GLU A 1 324 ? -15.976 0.495 23.422 1.00 98.12 324 GLU A O 1
ATOM 2551 N N . MET A 1 325 ? -15.064 2.102 22.145 1.00 98.44 325 MET A N 1
ATOM 2552 C CA . MET A 1 325 ? -13.690 1.651 22.358 1.00 98.44 325 MET A CA 1
ATOM 2553 C C . MET A 1 325 ? -13.196 2.062 23.745 1.00 98.44 325 MET A C 1
ATOM 2555 O O . MET A 1 325 ? -13.454 3.165 24.222 1.00 98.44 325 MET A O 1
ATOM 2559 N N . THR A 1 326 ? -12.461 1.172 24.406 1.00 98.25 326 THR A N 1
ATOM 2560 C CA . THR A 1 326 ? -12.048 1.334 25.810 1.00 98.25 326 THR A CA 1
ATOM 2561 C C . THR A 1 326 ? -10.534 1.334 26.006 1.00 98.25 326 THR A C 1
ATOM 2563 O O . THR A 1 326 ? -10.021 2.045 26.870 1.00 98.25 326 THR A O 1
ATOM 2566 N N . SER A 1 327 ? -9.790 0.582 25.201 1.00 97.94 327 SER A N 1
ATOM 2567 C CA . SER A 1 327 ? -8.327 0.528 25.265 1.00 97.94 327 SER A CA 1
ATOM 2568 C C . SER A 1 327 ? -7.746 -0.048 23.980 1.00 97.94 327 SER A C 1
ATOM 2570 O O . SER A 1 327 ? -8.408 -0.848 23.319 1.00 97.94 327 SER A O 1
ATOM 2572 N N . PHE A 1 328 ? -6.479 0.251 23.708 1.00 96.88 328 PHE A N 1
ATOM 2573 C CA . PHE A 1 328 ? -5.645 -0.595 22.858 1.00 96.88 328 PHE A CA 1
ATOM 2574 C C . PHE A 1 328 ? -5.218 -1.836 23.651 1.00 96.88 328 PHE A C 1
ATOM 2576 O O . PHE A 1 328 ? -4.701 -1.721 24.762 1.00 96.88 328 PHE A O 1
ATOM 2583 N N . ALA A 1 329 ? -5.480 -3.026 23.117 1.00 95.75 329 ALA A N 1
ATOM 2584 C CA . ALA A 1 329 ? -4.901 -4.270 23.617 1.00 95.75 329 ALA A CA 1
ATOM 2585 C C . ALA A 1 329 ? -3.469 -4.465 23.108 1.00 95.75 329 ALA A C 1
ATOM 2587 O O . ALA A 1 329 ? -2.651 -5.018 23.838 1.00 95.75 329 ALA A O 1
ATOM 2588 N N . ASP A 1 330 ? -3.201 -4.033 21.876 1.00 95.12 330 ASP A N 1
ATOM 2589 C CA . ASP A 1 330 ? -1.881 -4.048 21.255 1.00 95.12 330 ASP A CA 1
ATOM 2590 C C . ASP A 1 330 ? -1.802 -2.955 20.182 1.00 95.12 330 ASP A C 1
ATOM 2592 O O . ASP A 1 330 ? -2.825 -2.597 19.589 1.00 95.12 330 ASP A O 1
ATOM 2596 N N . ILE A 1 331 ? -0.603 -2.421 19.964 1.00 94.50 331 ILE A N 1
ATOM 2597 C CA . ILE A 1 331 ? -0.299 -1.476 18.888 1.00 94.50 331 ILE A CA 1
ATOM 2598 C C . ILE A 1 331 ? 1.156 -1.650 18.467 1.00 94.50 331 ILE A C 1
ATOM 2600 O O . ILE A 1 331 ? 2.080 -1.571 19.283 1.00 94.50 331 ILE A O 1
ATOM 2604 N N . LYS A 1 332 ? 1.370 -1.869 17.172 1.00 95.00 332 LYS A N 1
ATOM 2605 C CA . LYS A 1 332 ? 2.698 -2.115 16.624 1.00 95.00 332 LYS A CA 1
ATOM 2606 C C . LYS A 1 332 ? 2.819 -1.527 15.231 1.00 95.00 332 LYS A C 1
ATOM 2608 O O . LYS A 1 332 ? 2.146 -1.959 14.307 1.00 95.00 332 LYS A O 1
ATOM 2613 N N . VAL A 1 333 ? 3.764 -0.609 15.058 1.00 94.00 333 VAL A N 1
ATOM 2614 C CA . VAL A 1 333 ? 4.195 -0.187 13.721 1.00 94.00 333 VAL A CA 1
ATOM 2615 C C . VAL A 1 333 ? 4.969 -1.339 13.086 1.00 94.00 333 VAL A C 1
ATOM 2617 O O . VAL A 1 333 ? 5.955 -1.808 13.661 1.00 94.00 333 VAL A O 1
ATOM 2620 N N . THR A 1 334 ? 4.509 -1.810 11.931 1.00 91.50 334 THR A N 1
ATOM 2621 C CA . THR A 1 334 ? 5.154 -2.898 11.189 1.00 91.50 334 THR A CA 1
ATOM 2622 C C . THR A 1 334 ? 6.156 -2.359 10.187 1.00 91.50 334 THR A C 1
ATOM 2624 O O . THR A 1 334 ? 7.241 -2.921 10.081 1.00 91.50 334 THR A O 1
ATOM 2627 N N . ASP A 1 335 ? 5.824 -1.254 9.515 1.00 91.00 335 ASP A N 1
ATOM 2628 C CA . ASP A 1 335 ? 6.606 -0.720 8.402 1.00 91.00 335 ASP A CA 1
ATOM 2629 C C . ASP A 1 335 ? 6.585 0.817 8.390 1.00 91.00 335 ASP A C 1
ATOM 2631 O O . ASP A 1 335 ? 5.598 1.451 8.781 1.00 91.00 335 ASP A O 1
ATOM 2635 N N . ARG A 1 336 ? 7.688 1.420 7.933 1.00 93.06 336 ARG A N 1
ATOM 2636 C CA . ARG A 1 336 ? 7.811 2.854 7.634 1.00 93.06 336 ARG A CA 1
ATOM 2637 C C . ARG A 1 336 ? 8.627 3.020 6.364 1.00 93.06 336 ARG A C 1
ATOM 2639 O O . ARG A 1 336 ? 9.790 2.637 6.349 1.00 93.06 336 ARG A O 1
ATOM 2646 N N . ILE A 1 337 ? 8.026 3.620 5.349 1.00 92.31 337 ILE A N 1
ATOM 2647 C CA . ILE A 1 337 ? 8.639 3.838 4.041 1.00 92.31 337 ILE A CA 1
ATOM 2648 C C . ILE A 1 337 ? 8.665 5.334 3.763 1.00 92.31 337 ILE A C 1
ATOM 2650 O O . ILE A 1 337 ? 7.648 6.006 3.928 1.00 92.31 337 ILE A O 1
ATOM 2654 N N . ASN A 1 338 ? 9.809 5.863 3.337 1.00 91.38 338 ASN A N 1
ATOM 2655 C CA . ASN A 1 338 ? 9.902 7.265 2.934 1.00 91.38 338 ASN A CA 1
ATOM 2656 C C . ASN A 1 338 ? 9.188 7.481 1.589 1.00 91.38 338 ASN A C 1
ATOM 2658 O O . ASN A 1 338 ? 9.314 6.664 0.674 1.00 91.38 338 ASN A O 1
ATOM 2662 N N . GLN A 1 339 ? 8.432 8.573 1.493 1.00 89.62 339 GLN A N 1
ATOM 2663 C CA . GLN A 1 339 ? 7.711 9.012 0.294 1.00 89.62 339 GLN A CA 1
ATOM 2664 C C . GLN A 1 339 ? 8.261 10.351 -0.201 1.00 89.62 339 GLN A C 1
ATOM 2666 O O . GLN A 1 339 ? 8.741 11.137 0.651 1.00 89.62 339 GLN A O 1
#

Radius of gyration: 22.2 Å; chains: 1; bounding box: 50×55×59 Å

pLDDT: mean 87.03, std 12.69, range [51.34, 98.44]

Foldseek 3Di:
DEEEQAPVCPDPNLVVRLVLQLLLLVLDPLVVVAWDWYWYDALFIGGQGDTDSPSPSSSVSSVPRHHDHHAQPLLNLLVQLLRQLQDDAQAEAEYEDQDDHDRHPDDLVNSLVSLCVSLYAYEYEHTDPDDDPSSQVSNVSSVHGYHYPVPPPGSNVVVVVSCCSRPVDDDDDDDDPDPDDQQDKDFDKDKDDDPVDIDIDTDIDRDWRKHFLPDDDPDDDDLVSLVNQQQNQLLVLLVVVPLVSNLVQADPPFPVNVVSNVVSNDQKHKDWGIKTFPDWDDPPDFKIKTKMKTWMFIDDPPDATKTWIKIWIWIWGHDPRHIHTHDIPDIGTPDIGGD

Sequence (339 aa):
MVADVSGSMDGGPLDEAKQIMSDFVNSVQFDAGDKVELTSFSTGVRLERKFTDDASDLVNCINQLQTEEETSLYDALYTSVERVAAQNGARCVIAFTDGQDNHSNCSPDTVIRTANRYHVPIFIIGIGGYDYNDARYIAEQTGGAYYSVTDVNGMKSIYDQVYEMEKQLYMVEFEDKSDMKLESKADIEAGYKSVEYGGSCKYSYTPNVLLSAKSADIYKDGPEAVVEGYLKNFAEAMNTNDFSEISGYLKNGSPIYKEQEKYVQRKISEQLDSYELTDVKYSGKNKCKISTRETYYVQVAGKPLQLMTQECTYVLEKNGNDWEMTSFADIKVTDRINQ